Protein AF-0000000075089944 (afdb_homodimer)

Sequence (348 aa):
MRNVEIKAKITDYENICKVANELSGGPPTIIKQDDTFYNVQEGRLKMRIYADSAATLVRYDRDDVEGPKLSNYELLDFTVNESEKAKLLDEMLKKCLGVRGRVVKERKLYMVGQTRVHIDTVQDLGDFMELEVVLQPEQTLEEGQSIAQDLRTKLGVKEEDLIDCAYVDMLLKKMRNVEIKAKITDYENICKVANELSGGPPTIIKQDDTFYNVQEGRLKMRIYADSAATLVRYDRDDVEGPKLSNYELLDFTVNESEKAKLLDEMLKKCLGVRGRVVKERKLYMVGQTRVHIDTVQDLGDFMELEVVLQPEQTLEEGQSIAQDLRTKLGVKEEDLIDCAYVDMLLKK

pLDDT: mean 92.66, std 10.8, range [45.06, 98.88]

Secondary structure (DSSP, 8-state):
-EEEEEEEE-S-HHHHHHHHHHHHTSPPEEEEEEEEEE--SSSEEEEEEETTS-EEEEEE-----SS-EE--EEEEEE-GGGHHHHHHHHHHHHHHH-EEEEEEEEEEEEEETTEEEEEEEETTTEEEEEEEEEPPTT--HHHHHHHHHHHHHHTT--GGGEE-S-HHHHHHH-/-EEEEEEEE-S-HHHHHHHHHHHHTSPPEEEEEEEEEE--SSSEEEEEEETTS-EEEEEE-----SS-EE--EEEEEE-GGGHHHHHHHHHHHHHHH-EEEEEEEEEEEEEETTEEEEEEEETTTEEEEEEEEEPPTT--HHHHHHHHHHHHHHTT--GGGEE-S-HHHHHHH-

InterPro domains:
  IPR008173 Adenylyl cyclase CyaB [PTHR21028] (1-173)
  IPR008173 Adenylyl cyclase CyaB [cd07890] (3-167)
  IPR023577 CYTH domain [PF01928] (1-164)
  IPR023577 CYTH domain [PS51707] (1-173)
  IPR023577 CYTH domain [SM01118] (1-173)
  IPR033469 CYTH-like domain superfamily [SSF55154] (2-171)

Radius of gyration: 26.61 Å; Cα contacts (8 Å, |Δi|>4): 710; chains: 2; bounding box: 38×77×65 Å

Structure (mmCIF, N/CA/C/O backbone):
data_AF-0000000075089944-model_v1
#
loop_
_entity.id
_entity.type
_entity.pdbx_description
1 polymer 'Uncharacterized protein LOC111351382'
#
loop_
_atom_site.group_PDB
_atom_site.id
_atom_site.type_symbol
_atom_site.label_atom_id
_atom_site.label_alt_id
_atom_site.label_comp_id
_atom_site.label_asym_id
_atom_site.label_entity_id
_atom_site.label_seq_id
_atom_site.pdbx_PDB_ins_code
_atom_site.Cartn_x
_atom_site.Cartn_y
_atom_site.Cartn_z
_atom_site.occupancy
_atom_site.B_iso_or_equiv
_atom_site.auth_seq_id
_atom_site.auth_comp_id
_atom_site.auth_asym_id
_atom_site.auth_atom_id
_atom_site.pdbx_PDB_model_num
ATOM 1 N N . MET A 1 1 ? 6.121 9.43 19.516 1 65.06 1 MET A N 1
ATOM 2 C CA . MET A 1 1 ? 6.238 10.805 20 1 65.06 1 MET A CA 1
ATOM 3 C C . MET A 1 1 ? 4.879 11.344 20.438 1 65.06 1 MET A C 1
ATOM 5 O O . MET A 1 1 ? 3.848 10.977 19.875 1 65.06 1 MET A O 1
ATOM 9 N N . ARG A 1 2 ? 4.812 12.062 21.656 1 78.12 2 ARG A N 1
ATOM 10 C CA . ARG A 1 2 ? 3.59 12.641 22.203 1 78.12 2 ARG A CA 1
ATOM 11 C C . ARG A 1 2 ? 3.43 14.094 21.781 1 78.12 2 ARG A C 1
ATOM 13 O O . ARG A 1 2 ? 4.379 14.883 21.859 1 78.12 2 ARG A O 1
ATOM 20 N N . ASN A 1 3 ? 2.34 14.32 21.047 1 84.88 3 ASN A N 1
ATOM 21 C CA . ASN A 1 3 ? 2.088 15.688 20.609 1 84.88 3 ASN A CA 1
ATOM 22 C C . ASN A 1 3 ? 0.675 16.141 20.953 1 84.88 3 ASN A C 1
ATOM 24 O O . ASN A 1 3 ? -0.22 15.32 21.141 1 84.88 3 ASN A O 1
ATOM 28 N N . VAL A 1 4 ? 0.567 17.391 21.234 1 86.94 4 VAL A N 1
ATOM 29 C CA . VAL A 1 4 ? -0.732 18.047 21.312 1 86.94 4 VAL A CA 1
ATOM 30 C C . VAL A 1 4 ? -0.983 18.844 20.047 1 86.94 4 VAL A C 1
ATOM 32 O O . VAL A 1 4 ? -0.11 19.594 19.594 1 86.94 4 VAL A O 1
ATOM 35 N N . GLU A 1 5 ? -2.184 18.641 19.469 1 90.38 5 GLU A N 1
ATOM 36 C CA . GLU A 1 5 ? -2.477 19.312 18.203 1 90.38 5 GLU A CA 1
ATOM 37 C C . GLU A 1 5 ? -3.789 20.094 18.281 1 90.38 5 GLU A C 1
ATOM 39 O O . GLU A 1 5 ? -4.766 19.609 18.875 1 90.38 5 GLU A O 1
ATOM 44 N N . ILE A 1 6 ? -3.807 21.297 17.719 1 91.19 6 ILE A N 1
ATOM 45 C CA . ILE A 1 6 ? -5.043 22.031 17.5 1 91.19 6 ILE A CA 1
ATOM 46 C C . ILE A 1 6 ? -5.074 22.578 16.078 1 91.19 6 ILE A C 1
ATOM 48 O O . ILE A 1 6 ? -4.027 22.859 15.492 1 91.19 6 ILE A O 1
ATOM 52 N N . LYS A 1 7 ? -6.289 22.734 15.547 1 94.5 7 LYS A N 1
ATOM 53 C CA . LYS A 1 7 ? -6.523 23.219 14.188 1 94.5 7 LYS A CA 1
ATOM 54 C C . LYS A 1 7 ? -7.633 24.266 14.156 1 94.5 7 LYS A C 1
ATOM 56 O O . LYS A 1 7 ? -8.609 24.172 14.906 1 94.5 7 LYS A O 1
ATOM 61 N N . ALA A 1 8 ? -7.391 25.234 13.281 1 95.5 8 ALA A N 1
ATOM 62 C CA . ALA A 1 8 ? -8.406 26.281 13.203 1 95.5 8 ALA A CA 1
ATOM 63 C C . ALA A 1 8 ? -8.492 26.844 11.789 1 95.5 8 ALA A C 1
ATOM 65 O O . ALA A 1 8 ? -7.5 26.891 11.062 1 95.5 8 ALA A O 1
ATOM 66 N N . LYS A 1 9 ? -9.648 27.281 11.516 1 95.38 9 LYS A N 1
ATOM 67 C CA . LYS A 1 9 ? -9.805 28.094 10.32 1 95.38 9 LYS A CA 1
ATOM 68 C C . LYS A 1 9 ? -9.32 29.516 10.562 1 95.38 9 LYS A C 1
ATOM 70 O O . LYS A 1 9 ? -9.539 30.078 11.641 1 95.38 9 LYS A O 1
ATOM 75 N N . ILE A 1 10 ? -8.664 30.016 9.578 1 93.94 10 ILE A N 1
ATOM 76 C CA . ILE A 1 10 ? -8.172 31.359 9.805 1 93.94 10 ILE A CA 1
ATOM 77 C C . ILE A 1 10 ? -8.82 32.312 8.82 1 93.94 10 ILE A C 1
ATOM 79 O O . ILE A 1 10 ? -9.117 31.953 7.684 1 93.94 10 ILE A O 1
ATOM 83 N N . THR A 1 11 ? -9.078 33.594 9.336 1 88.56 11 THR A N 1
ATOM 84 C CA . THR A 1 11 ? -9.758 34.625 8.523 1 88.56 11 THR A CA 1
ATOM 85 C C . THR A 1 11 ? -8.797 35.719 8.141 1 88.56 11 THR A C 1
ATOM 87 O O . THR A 1 11 ? -9.039 36.469 7.172 1 88.56 11 THR A O 1
ATOM 90 N N . ASP A 1 12 ? -7.766 35.844 8.844 1 92.94 12 ASP A N 1
ATOM 91 C CA . ASP A 1 12 ? -6.781 36.875 8.539 1 92.94 12 ASP A CA 1
ATOM 92 C C . ASP A 1 12 ? -5.41 36.281 8.266 1 92.94 12 ASP A C 1
ATOM 94 O O . ASP A 1 12 ? -4.523 36.312 9.117 1 92.94 12 ASP A O 1
ATOM 98 N N . TYR A 1 13 ? -5.207 35.875 7.102 1 95.69 13 TYR A N 1
ATOM 99 C CA . TYR A 1 13 ? -4.027 35.156 6.652 1 95.69 13 TYR A CA 1
ATOM 100 C C . TYR A 1 13 ? -2.768 36 6.824 1 95.69 13 TYR A C 1
ATOM 102 O O . TYR A 1 13 ? -1.765 35.5 7.363 1 95.69 13 TYR A O 1
ATOM 110 N N . GLU A 1 14 ? -2.762 37.219 6.418 1 95.56 14 GLU A N 1
ATOM 111 C CA . GLU A 1 14 ? -1.59 38.094 6.461 1 95.56 14 GLU A CA 1
ATOM 112 C C . GLU A 1 14 ? -1.135 38.344 7.898 1 95.56 14 GLU A C 1
ATOM 114 O O . GLU A 1 14 ? 0.059 38.281 8.195 1 95.56 14 GLU A O 1
ATOM 119 N N . ASN A 1 15 ? -2.096 38.594 8.711 1 95.88 15 ASN A N 1
ATOM 120 C CA . ASN A 1 15 ? -1.764 38.906 10.102 1 95.88 15 ASN A CA 1
ATOM 121 C C . ASN A 1 15 ? -1.156 37.688 10.805 1 95.88 15 ASN A C 1
ATOM 123 O O . ASN A 1 15 ? -0.173 37.812 11.531 1 95.88 15 ASN A O 1
ATOM 127 N N . ILE A 1 16 ? -1.724 36.562 10.594 1 96.75 16 ILE A N 1
ATOM 128 C CA . ILE A 1 16 ? -1.222 35.375 11.281 1 96.75 16 ILE A CA 1
ATOM 129 C C . ILE A 1 16 ? 0.187 35.031 10.789 1 96.75 16 ILE A C 1
ATOM 131 O O . ILE A 1 16 ? 1.042 34.625 11.57 1 96.75 16 ILE A O 1
ATOM 135 N N . CYS A 1 17 ? 0.455 35.188 9.539 1 97.31 17 CYS A N 1
ATOM 136 C CA . CYS A 1 17 ? 1.796 34.969 9.008 1 97.31 17 CYS A CA 1
ATOM 137 C C . CYS A 1 17 ? 2.793 35.938 9.625 1 97.31 17 CYS A C 1
ATOM 139 O O . CYS A 1 17 ? 3.91 35.562 9.969 1 97.31 17 CYS A O 1
ATOM 141 N N . LYS A 1 18 ? 2.369 37.156 9.75 1 97.25 18 LYS A N 1
ATOM 142 C CA . LYS A 1 18 ? 3.217 38.188 10.359 1 97.25 18 LYS A CA 1
ATOM 143 C C . LYS A 1 18 ? 3.574 37.812 11.797 1 97.25 18 LYS A C 1
ATOM 145 O O . LYS A 1 18 ? 4.746 37.844 12.18 1 97.25 18 LYS A O 1
ATOM 150 N N . VAL A 1 19 ? 2.541 37.469 12.531 1 97.5 19 VAL A N 1
ATOM 151 C CA . VAL A 1 19 ? 2.734 37.125 13.938 1 97.5 19 VAL A CA 1
ATOM 152 C C . VAL A 1 19 ? 3.598 35.875 14.055 1 97.5 19 VAL A C 1
ATOM 154 O O . VAL A 1 19 ? 4.512 35.844 14.883 1 97.5 19 VAL A O 1
ATOM 157 N N . ALA A 1 20 ? 3.318 34.906 13.211 1 98 20 ALA A N 1
ATOM 158 C CA . ALA A 1 20 ? 4.098 33.688 13.227 1 98 20 ALA A CA 1
ATOM 159 C C . ALA A 1 20 ? 5.566 33.969 12.914 1 98 20 ALA A C 1
ATOM 161 O O . ALA A 1 20 ? 6.461 33.375 13.523 1 98 20 ALA A O 1
ATOM 162 N N . ASN A 1 21 ? 5.812 34.781 11.969 1 97.94 21 ASN A N 1
ATOM 163 C CA . ASN A 1 21 ? 7.172 35.156 11.617 1 97.94 21 ASN A CA 1
ATOM 164 C C . ASN A 1 21 ? 7.887 35.812 12.797 1 97.94 21 ASN A C 1
ATOM 166 O O . ASN A 1 21 ? 9.047 35.5 13.07 1 97.94 21 ASN A O 1
ATOM 170 N N . GLU A 1 22 ? 7.207 36.688 13.477 1 97.88 22 GLU A N 1
ATOM 171 C CA . GLU A 1 22 ? 7.77 37.375 14.641 1 97.88 22 GLU A CA 1
ATOM 172 C C . GLU A 1 22 ? 8.078 36.375 15.766 1 97.88 22 GLU A C 1
ATOM 174 O O . GLU A 1 22 ? 9.156 36.438 16.359 1 97.88 22 GLU A O 1
ATOM 179 N N . LEU A 1 23 ? 7.148 35.5 15.977 1 97.75 23 LEU A N 1
ATOM 180 C CA . LEU A 1 23 ? 7.289 34.562 17.078 1 97.75 23 LEU A CA 1
ATOM 181 C C . LEU A 1 23 ? 8.398 33.562 16.781 1 97.75 23 LEU A C 1
ATOM 183 O O . LEU A 1 23 ? 9.094 33.094 17.703 1 97.75 23 LEU A O 1
ATOM 187 N N . SER A 1 24 ? 8.523 33.125 15.5 1 97.44 24 SER A N 1
ATOM 188 C CA . SER A 1 24 ? 9.469 32.094 15.133 1 97.44 24 SER A CA 1
ATOM 189 C C . SER A 1 24 ? 10.867 32.656 14.891 1 97.44 24 SER A C 1
ATOM 191 O O . SER A 1 24 ? 11.852 31.906 14.883 1 97.44 24 SER A O 1
ATOM 193 N N . GLY A 1 25 ? 10.961 33.938 14.625 1 95.94 25 GLY A N 1
ATOM 194 C CA . GLY A 1 25 ? 12.242 34.625 14.414 1 95.94 25 GLY A CA 1
ATOM 195 C C . GLY A 1 25 ? 12.711 34.531 12.969 1 95.94 25 GLY A C 1
ATOM 196 O O . GLY A 1 25 ? 13.883 34.812 12.688 1 95.94 25 GLY A O 1
ATOM 197 N N . GLY A 1 26 ? 11.859 34.156 12.039 1 93.12 26 GLY A N 1
ATOM 198 C CA . GLY A 1 26 ? 12.297 34.062 10.648 1 93.12 26 GLY A CA 1
ATOM 199 C C . GLY A 1 26 ? 11.227 33.531 9.719 1 93.12 26 GLY A C 1
ATOM 200 O O . GLY A 1 26 ? 10.094 33.312 10.133 1 93.12 26 GLY A O 1
ATOM 201 N N . PRO A 1 27 ? 11.625 33.5 8.43 1 96 27 PRO A N 1
ATOM 202 C CA . PRO A 1 27 ? 10.664 33.062 7.418 1 96 27 PRO A CA 1
ATOM 203 C C . PRO A 1 27 ? 10.344 31.562 7.535 1 96 27 PRO A C 1
ATOM 205 O O . PRO A 1 27 ? 11.133 30.797 8.086 1 96 27 PRO A O 1
ATOM 208 N N . PRO A 1 28 ? 9.227 31.172 7.008 1 98 28 PRO A N 1
ATOM 209 C CA . PRO A 1 28 ? 8.812 29.781 7.074 1 98 28 PRO A CA 1
ATOM 210 C C . PRO A 1 28 ? 9.477 28.906 6.008 1 98 28 PRO A C 1
ATOM 212 O O . PRO A 1 28 ? 10.031 29.438 5.039 1 98 28 PRO A O 1
ATOM 215 N N . THR A 1 29 ? 9.492 27.656 6.246 1 97.81 29 THR A N 1
ATOM 216 C CA . THR A 1 29 ? 9.695 26.688 5.18 1 97.81 29 THR A CA 1
ATOM 217 C C . THR A 1 29 ? 8.391 26.438 4.414 1 97.81 29 THR A C 1
ATOM 219 O O . THR A 1 29 ? 7.352 26.188 5.016 1 97.81 29 THR A O 1
ATOM 222 N N . ILE A 1 30 ? 8.461 26.578 3.109 1 98.31 30 ILE A N 1
ATOM 223 C CA . ILE A 1 30 ? 7.277 26.359 2.279 1 98.31 30 ILE A CA 1
ATOM 224 C C . ILE A 1 30 ? 7.246 24.922 1.78 1 98.31 30 ILE A C 1
ATOM 226 O O . ILE A 1 30 ? 8.219 24.438 1.193 1 98.31 30 ILE A O 1
ATOM 230 N N . ILE A 1 31 ? 6.164 24.25 1.997 1 98.25 31 ILE A N 1
ATOM 231 C CA . ILE A 1 31 ? 6.027 22.844 1.607 1 98.25 31 ILE A CA 1
ATOM 232 C C . ILE A 1 31 ? 4.75 22.656 0.79 1 98.25 31 ILE A C 1
ATOM 234 O O . ILE A 1 31 ? 3.646 22.859 1.299 1 98.25 31 ILE A O 1
ATOM 238 N N . LYS A 1 32 ? 4.844 22.281 -0.451 1 98.69 32 LYS A N 1
ATOM 239 C CA . LYS A 1 32 ? 3.691 21.938 -1.276 1 98.69 32 LYS A CA 1
ATOM 240 C C . LYS A 1 32 ? 3.379 20.453 -1.184 1 98.69 32 LYS A C 1
ATOM 242 O O . LYS A 1 32 ? 4.262 19.609 -1.387 1 98.69 32 LYS A O 1
ATOM 247 N N . GLN A 1 33 ? 2.178 20.156 -0.898 1 98.56 33 GLN A N 1
ATOM 248 C CA . GLN A 1 33 ? 1.783 18.781 -0.657 1 98.56 33 GLN A CA 1
ATOM 249 C C . GLN A 1 33 ? 0.538 18.406 -1.459 1 98.56 33 GLN A C 1
ATOM 251 O O . GLN A 1 33 ? -0.406 19.203 -1.544 1 98.56 33 GLN A O 1
ATOM 256 N N . ASP A 1 34 ? 0.513 17.297 -2.105 1 98.75 34 ASP A N 1
ATOM 257 C CA . ASP A 1 34 ? -0.608 16.672 -2.799 1 98.75 34 ASP A CA 1
ATOM 258 C C . ASP A 1 34 ? -0.923 15.305 -2.211 1 98.75 34 ASP A C 1
ATOM 260 O O . ASP A 1 34 ? -0.229 14.328 -2.498 1 98.75 34 ASP A O 1
ATOM 264 N N . ASP A 1 35 ? -1.948 15.203 -1.356 1 98.62 35 ASP A N 1
ATOM 265 C CA . ASP A 1 35 ? -2.287 13.992 -0.612 1 98.62 35 ASP A CA 1
ATOM 266 C C . ASP A 1 35 ? -3.469 13.266 -1.252 1 98.62 35 ASP A C 1
ATOM 268 O O . ASP A 1 35 ? -4.543 13.844 -1.415 1 98.62 35 ASP A O 1
ATOM 272 N N . THR A 1 36 ? -3.32 12.055 -1.592 1 98.75 36 THR A N 1
ATOM 273 C CA . THR A 1 36 ? -4.406 11.18 -2.012 1 98.75 36 THR A CA 1
ATOM 274 C C . THR A 1 36 ? -4.754 10.18 -0.909 1 98.75 36 THR A C 1
ATOM 276 O O . THR A 1 36 ? -3.902 9.406 -0.476 1 98.7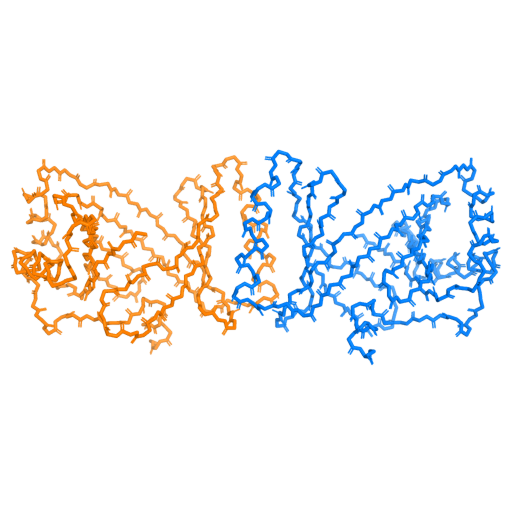5 36 THR A O 1
ATOM 279 N N . PHE A 1 37 ? -5.961 10.266 -0.526 1 98.38 37 PHE A N 1
ATOM 280 C CA . PHE A 1 37 ? -6.438 9.359 0.511 1 98.38 37 PHE A CA 1
ATOM 281 C C . PHE A 1 37 ? -7.125 8.141 -0.103 1 98.38 37 PHE A C 1
ATOM 283 O O . PHE A 1 37 ? -7.902 8.273 -1.05 1 98.38 37 PHE A O 1
ATOM 290 N N . TYR A 1 38 ? -6.859 6.969 0.491 1 98.56 38 TYR A N 1
ATOM 291 C CA . TYR A 1 38 ? -7.465 5.734 0.001 1 98.56 38 TYR A CA 1
ATOM 292 C C . TYR A 1 38 ? -8.555 5.25 0.95 1 98.56 38 TYR A C 1
ATOM 294 O O . TYR A 1 38 ? -8.609 5.664 2.109 1 98.56 38 TYR A O 1
ATOM 302 N N . ASN A 1 39 ? -9.484 4.438 0.438 1 98 39 ASN A N 1
ATOM 303 C CA . ASN A 1 39 ? -10.438 3.742 1.294 1 98 39 ASN A CA 1
ATOM 304 C C . ASN A 1 39 ? -9.781 2.578 2.033 1 98 39 ASN A C 1
ATOM 306 O O . ASN A 1 39 ? -9.25 1.66 1.406 1 98 39 ASN A O 1
ATOM 310 N N . VAL A 1 40 ? -9.805 2.658 3.373 1 97.44 40 VAL A N 1
ATOM 311 C CA . VAL A 1 40 ? -9.234 1.562 4.141 1 97.44 40 VAL A CA 1
ATOM 312 C C . VAL A 1 40 ? -10.203 1.135 5.242 1 97.44 40 VAL A C 1
ATOM 314 O O . VAL A 1 40 ? -11.188 1.825 5.508 1 97.44 40 VAL A O 1
ATOM 317 N N . GLN A 1 41 ? -9.969 0.03 5.84 1 95.44 41 GLN A N 1
ATOM 318 C CA . GLN A 1 41 ? -10.844 -0.535 6.859 1 95.44 41 GLN A CA 1
ATOM 319 C C . GLN A 1 41 ? -10.594 0.116 8.219 1 95.44 41 GLN A C 1
ATOM 321 O O . GLN A 1 41 ? -11.539 0.382 8.969 1 95.44 41 GLN A O 1
ATOM 326 N N . GLU A 1 42 ? -9.344 0.371 8.516 1 94.38 42 GLU A N 1
ATOM 327 C CA . GLU A 1 42 ? -8.961 0.944 9.797 1 94.38 42 GLU A CA 1
ATOM 328 C C . GLU A 1 42 ? -7.988 2.109 9.617 1 94.38 42 GLU A C 1
ATOM 330 O O . GLU A 1 42 ? -7.016 2.004 8.867 1 94.38 42 GLU A O 1
ATOM 335 N N . GLY A 1 43 ? -8.297 3.188 10.281 1 93.38 43 GLY A N 1
ATOM 336 C CA . GLY A 1 43 ? -7.406 4.336 10.219 1 93.38 43 GLY A CA 1
ATOM 337 C C . GLY A 1 43 ? -7.461 5.055 8.883 1 93.38 43 GLY A C 1
ATOM 338 O O . GLY A 1 43 ? -8.523 5.164 8.273 1 93.38 43 GLY A O 1
ATOM 339 N N . ARG A 1 44 ? -6.289 5.648 8.57 1 94.69 44 ARG A N 1
ATOM 340 C CA . ARG A 1 44 ? -6.148 6.391 7.316 1 94.69 44 ARG A CA 1
ATOM 341 C C . ARG A 1 44 ? -4.867 6 6.59 1 94.69 44 ARG A C 1
ATOM 343 O O . ARG A 1 44 ? -3.871 5.645 7.223 1 94.69 44 ARG A O 1
ATOM 350 N N . LEU A 1 45 ? -4.945 6 5.359 1 97.88 45 LEU A N 1
ATOM 351 C CA . LEU A 1 45 ? -3.814 5.77 4.465 1 97.88 45 LEU A CA 1
ATOM 352 C C . LEU A 1 45 ? -3.809 6.785 3.326 1 97.88 45 LEU A C 1
ATOM 354 O O . LEU A 1 45 ? -4.828 6.984 2.662 1 97.88 45 LEU A O 1
ATOM 358 N N . LYS A 1 46 ? -2.674 7.438 3.188 1 98.5 46 LYS A N 1
ATOM 359 C CA . LYS A 1 46 ? -2.605 8.398 2.09 1 98.5 46 LYS A CA 1
ATOM 360 C C . LYS A 1 46 ? -1.21 8.43 1.473 1 98.5 46 LYS A C 1
ATOM 362 O O . LYS A 1 46 ? -0.223 8.109 2.139 1 98.5 46 LYS A O 1
ATOM 367 N N . MET A 1 47 ? -1.126 8.758 0.23 1 98.88 47 MET A N 1
ATOM 368 C CA . MET A 1 47 ? 0.117 9.086 -0.463 1 98.88 47 MET A CA 1
ATOM 369 C C . MET A 1 47 ? 0.298 10.594 -0.579 1 98.88 47 MET A C 1
ATOM 371 O O . MET A 1 47 ? -0.568 11.289 -1.115 1 98.88 47 MET A O 1
ATOM 375 N N . ARG A 1 48 ? 1.378 11.078 0.047 1 98.81 48 ARG A N 1
ATOM 376 C CA . ARG A 1 48 ? 1.744 12.484 -0.065 1 98.81 48 ARG A CA 1
ATOM 377 C C . ARG A 1 48 ? 2.844 12.688 -1.104 1 98.81 48 ARG A C 1
ATOM 379 O O . ARG A 1 48 ? 3.943 12.148 -0.962 1 98.81 48 ARG A O 1
ATOM 386 N N . ILE A 1 49 ? 2.539 13.422 -2.137 1 98.75 49 ILE A N 1
ATOM 387 C CA . ILE A 1 49 ? 3.531 13.766 -3.15 1 98.75 49 ILE A CA 1
ATOM 388 C C . ILE A 1 49 ? 3.967 15.219 -2.975 1 98.75 49 ILE A C 1
ATOM 390 O O . ILE A 1 49 ? 3.129 16.109 -2.828 1 98.75 49 ILE A O 1
ATOM 394 N N . TYR A 1 50 ? 5.234 15.438 -2.992 1 98.5 50 TYR A N 1
ATOM 395 C CA . TYR A 1 50 ? 5.809 16.766 -2.791 1 98.5 50 TYR A CA 1
ATOM 396 C C . TYR A 1 50 ? 6.145 17.422 -4.125 1 98.5 50 TYR A C 1
ATOM 398 O O . TYR A 1 50 ? 6.043 16.797 -5.176 1 98.5 50 TYR A O 1
ATOM 406 N N . ALA A 1 51 ? 6.539 18.656 -4.086 1 97.69 51 ALA A N 1
ATOM 407 C CA . ALA A 1 51 ? 6.805 19.438 -5.285 1 97.69 51 ALA A CA 1
ATOM 408 C C . ALA A 1 51 ? 7.941 18.828 -6.102 1 97.69 51 ALA A C 1
ATOM 410 O O . ALA A 1 51 ? 7.934 18.891 -7.332 1 97.69 51 ALA A O 1
ATOM 411 N N . ASP A 1 52 ? 8.906 18.203 -5.484 1 97.31 52 ASP A N 1
ATOM 412 C CA . ASP A 1 52 ? 10.078 17.672 -6.18 1 97.31 52 ASP A CA 1
ATOM 413 C C . ASP A 1 52 ? 9.852 16.219 -6.598 1 97.31 52 ASP A C 1
ATOM 415 O O . ASP A 1 52 ? 10.789 15.539 -7.035 1 97.31 52 ASP A O 1
ATOM 419 N N . SER A 1 53 ? 8.719 15.648 -6.336 1 97.19 53 SER A N 1
ATOM 420 C CA . SER A 1 53 ? 8.273 14.328 -6.762 1 97.19 53 SER A CA 1
ATOM 421 C C . SER A 1 53 ? 8.672 13.25 -5.758 1 97.19 53 SER A C 1
ATOM 423 O O . SER A 1 53 ? 8.352 12.078 -5.938 1 97.19 53 SER A O 1
ATOM 425 N N . ALA A 1 54 ? 9.398 13.711 -4.734 1 98.38 54 ALA A N 1
ATOM 426 C CA . ALA A 1 54 ? 9.469 12.789 -3.605 1 98.38 54 ALA A CA 1
ATOM 427 C C . ALA A 1 54 ? 8.078 12.492 -3.045 1 98.38 54 ALA A C 1
ATOM 429 O O . ALA A 1 54 ? 7.121 13.211 -3.338 1 98.38 54 ALA A O 1
ATOM 430 N N . ALA A 1 55 ? 7.973 11.406 -2.293 1 98.81 55 ALA A N 1
ATOM 431 C CA . ALA A 1 55 ? 6.656 11.039 -1.777 1 98.81 55 ALA A CA 1
ATOM 432 C C . ALA A 1 55 ? 6.773 10.32 -0.433 1 98.81 55 ALA A C 1
ATOM 434 O O . ALA A 1 55 ? 7.859 9.875 -0.054 1 98.81 55 ALA A O 1
ATOM 435 N N . THR A 1 56 ? 5.715 10.352 0.273 1 98.75 56 THR A N 1
ATOM 436 C CA . THR A 1 56 ? 5.605 9.609 1.524 1 98.75 56 THR A CA 1
ATOM 437 C C . THR A 1 56 ? 4.238 8.938 1.64 1 98.75 56 THR A C 1
ATOM 439 O O . THR A 1 56 ? 3.207 9.602 1.518 1 98.75 56 THR A O 1
ATOM 442 N N . LEU A 1 57 ? 4.246 7.605 1.738 1 98.88 57 LEU A N 1
ATOM 443 C CA . LEU A 1 57 ? 3.025 6.926 2.156 1 98.88 57 LEU A CA 1
ATOM 444 C C . LEU A 1 57 ? 2.828 7.043 3.664 1 98.88 57 LEU A C 1
ATOM 446 O O . LEU A 1 57 ? 3.729 6.715 4.441 1 98.88 57 LEU A O 1
ATOM 450 N N . VAL A 1 58 ? 1.693 7.523 4.094 1 97.44 58 VAL A N 1
ATOM 451 C CA . VAL A 1 58 ? 1.431 7.812 5.5 1 97.44 58 VAL A CA 1
ATOM 452 C C . VAL A 1 58 ? 0.268 6.953 5.996 1 97.44 58 VAL A C 1
ATOM 454 O O . VAL A 1 58 ? -0.816 6.969 5.406 1 97.44 58 VAL A O 1
ATOM 457 N N . ARG A 1 59 ? 0.467 6.203 6.988 1 97.25 59 ARG A N 1
ATOM 458 C CA . ARG A 1 59 ? -0.596 5.504 7.703 1 97.25 59 ARG A CA 1
ATOM 459 C C . ARG A 1 59 ? -0.748 6.047 9.117 1 97.25 59 ARG A C 1
ATOM 461 O O . ARG A 1 59 ? 0.242 6.215 9.836 1 97.25 59 ARG A O 1
ATOM 468 N N . TYR A 1 60 ? -1.98 6.367 9.531 1 91.5 60 TYR A N 1
ATOM 469 C CA . TYR A 1 60 ? -2.197 6.824 10.898 1 91.5 60 TYR A CA 1
ATOM 470 C C . TYR A 1 60 ? -3.605 6.477 11.367 1 91.5 60 TYR A C 1
ATOM 472 O O . TYR A 1 60 ? -4.5 6.246 10.555 1 91.5 60 TYR A O 1
ATOM 480 N N . ASP A 1 61 ? -3.652 6.262 12.727 1 85.56 61 ASP A N 1
ATOM 481 C CA . ASP A 1 61 ? -4.953 6.016 13.344 1 85.56 61 ASP A CA 1
ATOM 482 C C . ASP A 1 61 ? -5.547 7.309 13.906 1 85.56 61 ASP A C 1
ATOM 484 O O . ASP A 1 61 ? -4.816 8.164 14.406 1 85.56 61 ASP A O 1
ATOM 488 N N . ARG A 1 62 ? -6.797 7.664 13.539 1 68.44 62 ARG A N 1
ATOM 489 C CA . ARG A 1 62 ? -7.367 8.883 14.102 1 68.44 62 ARG A CA 1
ATOM 490 C C . ARG A 1 62 ? -8.07 8.594 15.422 1 68.44 62 ARG A C 1
ATOM 492 O O . ARG A 1 62 ? -8.852 7.645 15.523 1 68.44 62 ARG A O 1
ATOM 499 N N . ASP A 1 63 ? -7.355 8.477 16.484 1 56.16 63 ASP A N 1
ATOM 500 C CA . ASP A 1 63 ? -8.125 8.398 17.734 1 56.16 63 ASP A CA 1
ATOM 501 C C . ASP A 1 63 ? -9.016 9.625 17.906 1 56.16 63 ASP A C 1
ATOM 503 O O . ASP A 1 63 ? -8.547 10.758 17.797 1 56.16 63 ASP A O 1
ATOM 507 N N . ASP A 1 64 ? -10.359 9.445 17.391 1 51.62 64 ASP A N 1
ATOM 508 C CA . ASP A 1 64 ? -11.336 10.492 17.688 1 51.62 64 ASP A CA 1
ATOM 509 C C . ASP A 1 64 ? -11.289 10.891 19.156 1 51.62 64 ASP A C 1
ATOM 511 O O . ASP A 1 64 ? -12.281 11.375 19.703 1 51.62 64 ASP A O 1
ATOM 515 N N . VAL A 1 65 ? -10.312 10.344 19.797 1 49.12 65 VAL A N 1
ATOM 516 C CA . VAL A 1 65 ? -10.406 10.656 21.219 1 49.12 65 VAL A CA 1
ATOM 517 C C . VAL A 1 65 ? -10.016 12.109 21.469 1 49.12 65 VAL A C 1
ATOM 519 O O . VAL A 1 65 ? -9.164 12.656 20.75 1 49.12 65 VAL A O 1
ATOM 522 N N . GLU A 1 66 ? -10.781 12.703 22.234 1 45.28 66 GLU A N 1
ATOM 523 C CA . GLU A 1 66 ? -10.5 13.914 23 1 45.28 66 GLU A CA 1
ATOM 524 C C . GLU A 1 66 ? -9.242 13.758 23.844 1 45.28 66 GLU A C 1
ATOM 526 O O . GLU A 1 66 ? -9 12.688 24.406 1 45.28 66 GLU A O 1
ATOM 531 N N . GLY A 1 67 ? -8.039 14.344 23.516 1 48.19 67 GLY A N 1
ATOM 532 C CA . GLY A 1 67 ? -6.824 14.43 24.297 1 48.19 67 GLY A CA 1
ATOM 533 C C . GLY A 1 67 ? -5.562 14.266 23.469 1 48.19 67 GLY A C 1
ATOM 534 O O . GLY A 1 67 ? -5.621 14.234 22.25 1 48.19 67 GLY A O 1
ATOM 535 N N . PRO A 1 68 ? -4.473 14.312 24.297 1 49.34 68 PRO A N 1
ATOM 536 C CA . PRO A 1 68 ? -3.18 14.234 23.609 1 49.34 68 PRO A CA 1
ATOM 537 C C . PRO A 1 68 ? -3.088 13.039 22.656 1 49.34 68 PRO A C 1
ATOM 539 O O . PRO A 1 68 ? -3.506 11.93 23.016 1 49.34 68 PRO A O 1
ATOM 542 N N . LYS A 1 69 ? -3.211 13.328 21.438 1 52.41 69 LYS A N 1
ATOM 543 C CA . LYS A 1 69 ? -3.227 12.242 20.469 1 52.41 69 LYS A CA 1
ATOM 544 C C . LYS A 1 69 ? -1.874 11.539 20.406 1 52.41 69 LYS A C 1
ATOM 546 O O . LYS A 1 69 ? -0.832 12.188 20.312 1 52.41 69 LYS A O 1
ATOM 551 N N . LEU A 1 70 ? -1.632 10.461 21.125 1 57.53 70 LEU A N 1
ATOM 552 C CA . LEU A 1 70 ? -0.478 9.617 20.828 1 57.53 70 LEU A CA 1
ATOM 553 C C . LEU A 1 70 ? -0.426 9.266 19.359 1 57.53 70 LEU A C 1
ATOM 555 O O . LEU A 1 70 ? -1.424 8.82 18.781 1 57.53 70 LEU A O 1
ATOM 559 N N . SER A 1 71 ? 0.514 10.102 18.734 1 60.81 71 SER A N 1
ATOM 560 C CA . SER A 1 71 ? 0.584 9.891 17.297 1 60.81 71 SER A CA 1
ATOM 561 C C . SER A 1 71 ? 1.012 8.461 16.969 1 60.81 71 SER A C 1
ATOM 563 O O . SER A 1 71 ? 2.07 8.008 17.406 1 60.81 71 SER A O 1
ATOM 565 N N . ASN A 1 72 ? 0.082 7.582 16.688 1 80.44 72 ASN A N 1
ATOM 566 C CA . ASN A 1 72 ? 0.366 6.289 16.078 1 80.44 72 ASN A CA 1
ATOM 567 C C . ASN A 1 72 ? 0.355 6.379 14.555 1 80.44 72 ASN A C 1
ATOM 569 O O . ASN A 1 72 ? -0.707 6.324 13.938 1 80.44 72 ASN A O 1
ATOM 573 N N . TYR A 1 73 ? 1.641 6.785 14.008 1 88.31 73 TYR A N 1
ATOM 574 C CA . TYR A 1 73 ? 1.726 6.902 12.555 1 88.31 73 TYR A CA 1
ATOM 575 C C . TYR A 1 73 ? 2.953 6.176 12.023 1 88.31 73 TYR A C 1
ATOM 577 O O . TYR A 1 73 ? 3.906 5.926 12.766 1 88.31 73 TYR A O 1
ATOM 585 N N . GLU A 1 74 ? 2.885 5.727 10.859 1 93.88 74 GLU A N 1
ATOM 586 C CA . GLU A 1 74 ? 4 5.168 10.102 1 93.88 74 GLU A CA 1
ATOM 587 C C . GLU A 1 74 ? 4.227 5.941 8.805 1 93.88 74 GLU A C 1
ATOM 589 O O . GLU A 1 74 ? 3.27 6.379 8.164 1 93.88 74 GLU A O 1
ATOM 594 N N . LEU A 1 75 ? 5.477 6.113 8.492 1 96.81 75 LEU A N 1
ATOM 595 C CA . LEU A 1 75 ? 5.879 6.824 7.289 1 96.81 75 LEU A CA 1
ATOM 596 C C . LEU A 1 75 ? 6.754 5.945 6.402 1 96.81 75 LEU A C 1
ATOM 598 O O . LEU A 1 75 ? 7.746 5.379 6.871 1 96.81 75 LEU A O 1
ATOM 602 N N . LEU A 1 76 ? 6.383 5.77 5.184 1 98.62 76 LEU A N 1
ATOM 603 C CA . LEU A 1 76 ? 7.211 5.129 4.168 1 98.62 76 LEU A CA 1
ATOM 604 C C . LEU A 1 76 ? 7.652 6.133 3.111 1 98.62 76 LEU A C 1
ATOM 606 O O . LEU A 1 76 ? 6.855 6.539 2.264 1 98.62 76 LEU A O 1
ATOM 610 N N . ASP A 1 77 ? 8.914 6.398 3.104 1 98.44 77 ASP A N 1
ATOM 611 C CA . ASP A 1 77 ? 9.422 7.5 2.295 1 98.44 77 ASP A CA 1
ATOM 612 C C . ASP A 1 77 ? 9.945 7.004 0.95 1 98.44 77 ASP A C 1
ATOM 614 O O . ASP A 1 77 ? 10.57 5.938 0.874 1 98.44 77 ASP A O 1
ATOM 618 N N . PHE A 1 78 ? 9.742 7.77 -0.065 1 98.69 78 PHE A N 1
ATOM 619 C CA . PHE A 1 78 ? 10.297 7.629 -1.405 1 98.69 78 PHE A CA 1
ATOM 620 C C . PHE A 1 78 ? 11.086 8.867 -1.795 1 98.69 78 PHE A C 1
ATOM 622 O O . PHE A 1 78 ? 10.547 9.977 -1.813 1 98.69 78 PHE A O 1
ATOM 629 N N . THR A 1 79 ? 12.32 8.688 -2.047 1 98.19 79 THR A N 1
ATOM 630 C CA . THR A 1 79 ? 13.148 9.797 -2.502 1 98.19 79 THR A CA 1
ATOM 631 C C . THR A 1 79 ? 12.75 10.234 -3.906 1 98.19 79 THR A C 1
ATOM 633 O O . THR A 1 79 ? 11.922 9.586 -4.555 1 98.19 79 THR A O 1
ATOM 636 N N . VAL A 1 80 ? 13.359 11.297 -4.344 1 98.25 80 VAL A N 1
ATOM 637 C CA . VAL A 1 80 ? 13.102 11.812 -5.684 1 98.25 80 VAL A CA 1
ATOM 638 C C . VAL A 1 80 ? 13.438 10.742 -6.723 1 98.25 80 VAL A C 1
ATOM 640 O O . VAL A 1 80 ? 12.711 10.578 -7.707 1 98.25 80 VAL A O 1
ATOM 643 N N . ASN A 1 81 ? 14.469 9.961 -6.504 1 97.75 81 ASN A N 1
ATOM 644 C CA . ASN A 1 81 ? 14.883 8.914 -7.422 1 97.75 81 ASN A CA 1
ATOM 645 C C . ASN A 1 81 ? 13.906 7.738 -7.41 1 97.75 81 ASN A C 1
ATOM 647 O O . ASN A 1 81 ? 13.945 6.887 -8.297 1 97.75 81 ASN A O 1
ATOM 651 N N . GLU A 1 82 ? 13.047 7.727 -6.449 1 97.94 82 GLU A N 1
ATOM 652 C CA . GLU A 1 82 ? 12.062 6.652 -6.324 1 97.94 82 GLU A CA 1
ATOM 653 C C . GLU A 1 82 ? 10.672 7.129 -6.715 1 97.94 82 GLU A C 1
ATOM 655 O O . GLU A 1 82 ? 9.672 6.473 -6.402 1 97.94 82 GLU A O 1
ATOM 660 N N . SER A 1 83 ? 10.625 8.227 -7.383 1 98.31 83 SER A N 1
ATOM 661 C CA . SER A 1 83 ? 9.336 8.844 -7.691 1 98.31 83 SER A CA 1
ATOM 662 C C . SER A 1 83 ? 8.461 7.914 -8.523 1 98.31 83 SER A C 1
ATOM 664 O O . SER A 1 83 ? 7.246 7.852 -8.32 1 98.31 83 SER A O 1
ATOM 666 N N . GLU A 1 84 ? 9.047 7.164 -9.477 1 98.12 84 GLU A N 1
ATOM 667 C CA . GLU A 1 84 ? 8.273 6.246 -10.305 1 98.12 84 GLU A CA 1
ATOM 668 C C . GLU A 1 84 ? 7.719 5.09 -9.477 1 98.12 84 GLU A C 1
ATOM 670 O O . GLU A 1 84 ? 6.617 4.605 -9.742 1 98.12 84 GLU A O 1
ATOM 675 N N . LYS A 1 85 ? 8.531 4.668 -8.555 1 98.25 85 LYS A N 1
ATOM 676 C CA . LYS A 1 85 ? 8.086 3.615 -7.648 1 98.25 85 LYS A CA 1
ATOM 677 C C . LYS A 1 85 ? 6.895 4.074 -6.816 1 98.25 85 LYS A C 1
ATOM 679 O O . LYS A 1 85 ? 5.926 3.33 -6.648 1 98.25 85 LYS A O 1
ATOM 684 N N . ALA A 1 86 ? 6.941 5.297 -6.285 1 98.62 86 ALA A N 1
ATOM 685 C CA . ALA A 1 86 ? 5.836 5.871 -5.52 1 98.62 86 ALA A CA 1
ATOM 686 C C . ALA A 1 86 ? 4.582 5.996 -6.379 1 98.62 86 ALA A C 1
ATOM 688 O O . ALA A 1 86 ? 3.477 5.688 -5.926 1 98.62 86 ALA A O 1
ATOM 689 N N . LYS A 1 87 ? 4.762 6.434 -7.59 1 98.5 87 LYS A N 1
ATOM 690 C CA . LYS A 1 87 ? 3.643 6.598 -8.516 1 98.5 87 LYS A CA 1
ATOM 691 C C . LYS A 1 87 ? 2.967 5.262 -8.805 1 98.5 87 LYS A C 1
ATOM 693 O O . LYS A 1 87 ? 1.738 5.176 -8.836 1 98.5 87 LYS A O 1
ATOM 698 N N . LEU A 1 88 ? 3.805 4.281 -9.023 1 98.56 88 LEU A N 1
ATOM 699 C CA . LEU A 1 88 ? 3.271 2.949 -9.281 1 98.56 88 LEU A CA 1
ATOM 700 C C . LEU A 1 88 ? 2.473 2.443 -8.086 1 98.56 88 LEU A C 1
ATOM 702 O O . LEU A 1 88 ? 1.376 1.903 -8.25 1 98.56 88 LEU A O 1
ATOM 706 N N . LEU A 1 89 ? 3.008 2.629 -6.914 1 98.81 89 LEU A N 1
ATOM 707 C CA . LEU A 1 89 ? 2.287 2.223 -5.715 1 98.81 89 LEU A CA 1
ATOM 708 C C . LEU A 1 89 ? 0.959 2.963 -5.598 1 98.81 89 LEU A C 1
ATOM 710 O O . LEU A 1 89 ? -0.069 2.357 -5.289 1 98.81 89 LEU A O 1
ATOM 714 N N . ASP A 1 90 ? 1.025 4.246 -5.828 1 98.75 90 ASP A N 1
ATOM 715 C CA . ASP A 1 90 ? -0.185 5.062 -5.809 1 98.75 90 ASP A CA 1
ATOM 716 C C . ASP A 1 90 ? -1.238 4.504 -6.762 1 98.75 90 ASP A C 1
ATOM 718 O O . ASP A 1 90 ? -2.404 4.359 -6.391 1 98.75 90 ASP A O 1
ATOM 722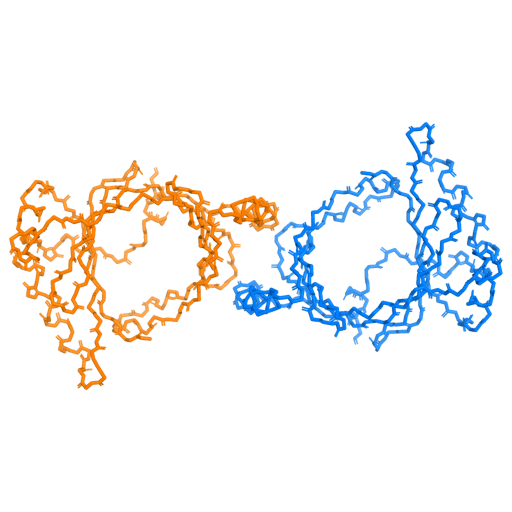 N N . GLU A 1 91 ? -0.843 4.188 -7.965 1 98.25 91 GLU A N 1
ATOM 723 C CA . GLU A 1 91 ? -1.748 3.643 -8.969 1 98.25 91 GLU A CA 1
ATOM 724 C C . GLU A 1 91 ? -2.33 2.305 -8.523 1 98.25 91 GLU A C 1
ATOM 726 O O . GLU A 1 91 ? -3.527 2.059 -8.68 1 98.25 91 GLU A O 1
ATOM 731 N N . MET A 1 92 ? -1.489 1.429 -8.016 1 98.25 92 MET A N 1
ATOM 732 C CA . MET A 1 92 ? -1.926 0.123 -7.527 1 98.25 92 MET A CA 1
ATOM 733 C C . MET A 1 92 ? -2.98 0.274 -6.438 1 98.25 92 MET A C 1
ATOM 735 O O . MET A 1 92 ? -4.023 -0.38 -6.48 1 98.25 92 MET A O 1
ATOM 739 N N . LEU A 1 93 ? -2.717 1.165 -5.52 1 98.69 93 LEU A N 1
ATOM 740 C CA . LEU A 1 93 ? -3.619 1.354 -4.391 1 98.69 93 LEU A CA 1
ATOM 741 C C . LEU A 1 93 ? -4.934 1.982 -4.844 1 98.69 93 LEU A C 1
ATOM 743 O O . LEU A 1 93 ? -6.004 1.613 -4.355 1 98.69 93 LEU A O 1
ATOM 747 N N . LYS A 1 94 ? -4.844 2.924 -5.738 1 98.5 94 LYS A N 1
ATOM 748 C CA . LYS A 1 94 ? -6.066 3.498 -6.289 1 98.5 94 LYS A CA 1
ATOM 749 C C . LYS A 1 94 ? -6.945 2.418 -6.918 1 98.5 94 LYS A C 1
ATOM 751 O O . LYS A 1 94 ? -8.164 2.416 -6.73 1 98.5 94 LYS A O 1
ATOM 756 N N . LYS A 1 95 ? -6.34 1.53 -7.613 1 96.94 95 LYS A N 1
ATOM 757 C CA . LYS A 1 95 ? -7.066 0.507 -8.359 1 96.94 95 LYS A CA 1
ATOM 758 C C . LYS A 1 95 ? -7.73 -0.492 -7.414 1 96.94 95 LYS A C 1
ATOM 760 O O . LYS A 1 95 ? -8.852 -0.935 -7.664 1 96.94 95 LYS A O 1
ATOM 765 N N . CYS A 1 96 ? -7.086 -0.779 -6.328 1 96.94 96 CYS A N 1
ATOM 766 C CA . CYS A 1 96 ? -7.621 -1.875 -5.527 1 96.94 96 CYS A CA 1
ATOM 767 C C . CYS A 1 96 ? -8.383 -1.345 -4.32 1 96.94 96 CYS A C 1
ATOM 769 O O . CYS A 1 96 ? -9.25 -2.035 -3.775 1 96.94 96 CYS A O 1
ATOM 771 N N . LEU A 1 97 ? -8.102 -0.149 -3.873 1 98.06 97 LEU A N 1
ATOM 772 C CA . LEU A 1 97 ? -8.742 0.364 -2.668 1 98.06 97 LEU A CA 1
ATOM 773 C C . LEU A 1 97 ? -9.773 1.438 -3.014 1 98.06 97 LEU A C 1
ATOM 775 O O . LEU A 1 97 ? -10.719 1.659 -2.26 1 98.06 97 LEU A O 1
ATOM 779 N N . GLY A 1 98 ? -9.523 2.109 -4.129 1 98.12 98 GLY A N 1
ATOM 780 C CA . GLY A 1 98 ? -10.305 3.299 -4.441 1 98.12 98 GLY A CA 1
ATOM 781 C C . GLY A 1 98 ? -9.789 4.543 -3.738 1 98.12 98 GLY A C 1
ATOM 782 O O . GLY A 1 98 ? -8.969 4.453 -2.826 1 98.12 98 GLY A O 1
ATOM 783 N N . VAL A 1 99 ? -10.258 5.695 -4.211 1 98.12 99 VAL A N 1
ATOM 784 C CA . VAL A 1 99 ? -9.836 6.988 -3.68 1 98.12 99 VAL A CA 1
ATOM 785 C C . VAL A 1 99 ? -10.93 7.559 -2.781 1 98.12 99 VAL A C 1
ATOM 787 O O . VAL A 1 99 ? -12.086 7.695 -3.203 1 98.12 99 VAL A O 1
ATOM 790 N N . ARG A 1 100 ? -10.617 7.824 -1.566 1 97 100 ARG A N 1
ATOM 791 C CA . ARG A 1 100 ? -11.547 8.445 -0.633 1 97 100 ARG A CA 1
ATOM 792 C C . ARG A 1 100 ? -11.648 9.945 -0.875 1 97 100 ARG A C 1
ATOM 794 O O . ARG A 1 100 ? -12.727 10.531 -0.765 1 97 100 ARG A O 1
ATOM 801 N N . GLY A 1 101 ? -10.43 10.555 -1.136 1 97.31 101 GLY A N 1
ATOM 802 C CA . GLY A 1 101 ? -10.352 11.992 -1.371 1 97.31 101 GLY A CA 1
ATOM 803 C C . GLY A 1 101 ? -8.945 12.469 -1.663 1 97.31 101 GLY A C 1
ATOM 804 O O . GLY A 1 101 ? -7.992 11.688 -1.63 1 97.31 101 GLY A O 1
ATOM 805 N N . ARG A 1 102 ? -8.891 13.742 -1.98 1 98.25 102 ARG A N 1
ATOM 806 C CA . ARG A 1 102 ? -7.617 14.383 -2.303 1 98.25 102 ARG A CA 1
ATOM 807 C C . ARG A 1 102 ? -7.508 15.75 -1.638 1 98.25 102 ARG A C 1
ATOM 809 O O . ARG A 1 102 ? -8.469 16.516 -1.63 1 98.25 102 ARG A O 1
ATOM 816 N N . VAL A 1 103 ? -6.383 16.016 -1.019 1 98.31 103 VAL A N 1
ATOM 817 C CA . VAL A 1 103 ? -6.109 17.297 -0.377 1 98.31 103 VAL A CA 1
ATOM 818 C C . VAL A 1 103 ? -4.844 17.922 -0.968 1 98.31 103 VAL A C 1
ATOM 820 O O . VAL A 1 103 ? -3.744 17.391 -0.791 1 98.31 103 VAL A O 1
ATOM 823 N N . VAL A 1 104 ? -4.961 18.984 -1.661 1 98.62 104 VAL A N 1
ATOM 824 C CA . VAL A 1 104 ? -3.838 19.734 -2.199 1 98.62 104 VAL A CA 1
ATOM 825 C C . VAL A 1 104 ? -3.664 21.031 -1.41 1 98.62 104 VAL A C 1
ATOM 827 O O . VAL A 1 104 ? -4.625 21.781 -1.215 1 98.62 104 VAL A O 1
ATOM 830 N N . LYS A 1 105 ? -2.406 21.234 -0.967 1 98.69 105 LYS A N 1
ATOM 831 C CA . LYS A 1 105 ? -2.229 22.438 -0.159 1 98.69 105 LYS A CA 1
ATOM 832 C C . LYS A 1 105 ? -0.784 22.922 -0.21 1 98.69 105 LYS A C 1
ATOM 834 O O . LYS A 1 105 ? 0.115 22.172 -0.605 1 98.69 105 LYS A O 1
ATOM 839 N N . GLU A 1 106 ? -0.661 24.172 0.115 1 98.62 106 GLU A N 1
ATOM 840 C CA . GLU A 1 106 ? 0.627 24.781 0.45 1 98.62 106 GLU A CA 1
ATOM 841 C C . GLU A 1 106 ? 0.736 25.047 1.948 1 98.62 106 GLU A C 1
ATOM 843 O O . GLU A 1 106 ? -0.158 25.656 2.541 1 98.62 106 GLU A O 1
ATOM 848 N N . ARG A 1 107 ? 1.83 24.562 2.533 1 98.62 107 ARG A N 1
ATOM 849 C CA . ARG A 1 107 ? 2.059 24.734 3.963 1 98.62 107 ARG A CA 1
ATOM 850 C C . ARG A 1 107 ? 3.25 25.641 4.219 1 98.62 107 ARG A C 1
ATOM 852 O O . ARG A 1 107 ? 4.32 25.469 3.637 1 98.62 107 ARG A O 1
ATOM 859 N N . LYS A 1 108 ? 3.045 26.641 5.059 1 98.56 108 LYS A N 1
ATOM 860 C CA . LYS A 1 108 ? 4.133 27.375 5.695 1 98.56 108 LYS A CA 1
ATOM 861 C C . LYS A 1 108 ? 4.422 26.828 7.09 1 98.56 108 LYS A C 1
ATOM 863 O O . LYS A 1 108 ? 3.543 26.828 7.953 1 98.56 108 LYS A O 1
ATOM 868 N N . LEU A 1 109 ? 5.625 26.359 7.25 1 98.56 109 LEU A N 1
ATOM 869 C CA . LEU A 1 109 ? 6.035 25.797 8.539 1 98.56 109 LEU A CA 1
ATOM 870 C C . LEU A 1 109 ? 6.91 26.781 9.297 1 98.56 109 LEU A C 1
ATOM 872 O O . LEU A 1 109 ? 7.977 27.172 8.82 1 98.56 109 LEU A O 1
ATOM 876 N N . TYR A 1 110 ? 6.426 27.188 10.516 1 98.44 110 TYR A N 1
ATOM 877 C CA . TYR A 1 110 ? 7.191 28 11.453 1 98.44 110 TYR A CA 1
ATOM 878 C C . TYR A 1 110 ? 7.539 27.203 12.703 1 98.44 110 TYR A C 1
ATOM 880 O O . TYR A 1 110 ? 6.691 26.484 13.25 1 98.44 110 TYR A O 1
ATOM 888 N N . MET A 1 111 ? 8.789 27.344 13.141 1 97.88 111 MET A N 1
ATOM 889 C CA . MET A 1 111 ? 9.172 26.719 14.406 1 97.88 111 MET A CA 1
ATOM 890 C C . MET A 1 111 ? 9.156 27.734 15.547 1 97.88 111 MET A C 1
ATOM 892 O O . MET A 1 111 ? 9.867 28.734 15.492 1 97.88 111 MET A O 1
ATOM 896 N N . VAL A 1 112 ? 8.336 27.484 16.531 1 97.56 112 VAL A N 1
ATOM 897 C CA . VAL A 1 112 ? 8.273 28.312 17.734 1 97.56 112 VAL A CA 1
ATOM 898 C C . VAL A 1 112 ? 8.531 27.469 18.969 1 97.56 112 VAL A C 1
ATOM 900 O O . VAL A 1 112 ? 7.629 26.797 19.469 1 97.56 112 VAL A O 1
ATOM 903 N N . GLY A 1 113 ? 9.734 27.547 19.406 1 94.88 113 GLY A N 1
ATOM 904 C CA . GLY A 1 113 ? 10.078 26.625 20.469 1 94.88 113 GLY A CA 1
ATOM 905 C C . GLY A 1 113 ? 9.898 25.172 20.094 1 94.88 113 GLY A C 1
ATOM 906 O O . GLY A 1 113 ? 10.445 24.703 19.094 1 94.88 113 GLY A O 1
ATOM 907 N N . GLN A 1 114 ? 9.07 24.453 20.906 1 95.69 114 GLN A N 1
ATOM 908 C CA . GLN A 1 114 ? 8.812 23.031 20.656 1 95.69 114 GLN A CA 1
ATOM 909 C C . GLN A 1 114 ? 7.57 22.844 19.797 1 95.69 114 GLN A C 1
ATOM 911 O O . GLN A 1 114 ? 7.094 21.719 19.625 1 95.69 114 GLN A O 1
ATOM 916 N N . THR A 1 115 ? 7.078 23.922 19.219 1 96.38 115 THR A N 1
ATOM 917 C CA . THR A 1 115 ? 5.805 23.859 18.516 1 96.38 115 THR A CA 1
ATOM 918 C C . THR A 1 115 ? 6.012 24.078 17.016 1 96.38 115 THR A C 1
ATOM 920 O O . THR A 1 115 ? 6.68 25.047 16.609 1 96.38 115 THR A O 1
ATOM 923 N N . ARG A 1 116 ? 5.496 23.188 16.234 1 97.25 116 ARG A N 1
ATOM 924 C CA . ARG A 1 116 ? 5.363 23.422 14.805 1 97.25 116 ARG A CA 1
ATOM 925 C C . ARG A 1 116 ? 4.082 24.188 14.492 1 97.25 116 ARG A C 1
ATOM 927 O O . ARG A 1 116 ? 2.982 23.719 14.812 1 97.25 116 ARG A O 1
ATOM 934 N N . VAL A 1 117 ? 4.273 25.281 13.938 1 97.56 117 VAL A N 1
ATOM 935 C CA . VAL A 1 117 ? 3.139 26.094 13.508 1 97.56 117 VAL A CA 1
ATOM 936 C C . VAL A 1 117 ? 2.949 25.953 12 1 97.56 117 VAL A C 1
ATOM 938 O O . VAL A 1 117 ? 3.799 26.391 11.219 1 97.56 117 VAL A O 1
ATOM 941 N N . HIS A 1 118 ? 1.858 25.406 11.617 1 97.94 118 HIS A N 1
ATOM 942 C CA . HIS A 1 118 ? 1.516 25.234 10.211 1 97.94 118 HIS A CA 1
ATOM 943 C C . HIS A 1 118 ? 0.47 26.25 9.773 1 97.94 118 HIS A C 1
ATOM 945 O O . HIS A 1 118 ? -0.585 26.375 10.398 1 97.94 118 HIS A O 1
ATOM 951 N N . ILE A 1 119 ? 0.744 26.938 8.773 1 98.25 119 ILE A N 1
ATOM 952 C CA . ILE A 1 119 ? -0.255 27.719 8.055 1 98.25 119 ILE A CA 1
ATOM 953 C C . ILE A 1 119 ? -0.519 27.094 6.691 1 98.25 119 ILE A C 1
ATOM 955 O O . ILE A 1 119 ? 0.343 27.125 5.809 1 98.25 119 ILE A O 1
ATOM 959 N N . ASP A 1 120 ? -1.713 26.625 6.535 1 98.25 120 ASP A N 1
ATOM 960 C CA . ASP A 1 120 ? -2.055 25.828 5.359 1 98.25 120 ASP A CA 1
ATOM 961 C C . ASP A 1 120 ? -3.051 26.562 4.469 1 98.25 120 ASP A C 1
ATOM 963 O O . ASP A 1 120 ? -4.09 27.031 4.941 1 98.25 120 ASP A O 1
ATOM 967 N N . THR A 1 121 ? -2.744 26.734 3.248 1 98.38 121 THR A N 1
ATOM 968 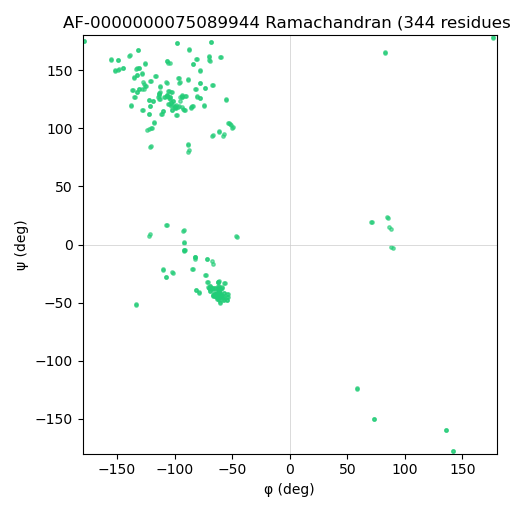C CA . THR A 1 121 ? -3.717 27.094 2.219 1 98.38 121 THR A CA 1
ATOM 969 C C . THR A 1 121 ? -4.164 25.844 1.449 1 98.38 121 THR A C 1
ATOM 971 O O . THR A 1 121 ? -3.387 25.266 0.687 1 98.38 121 THR A O 1
ATOM 974 N N . VAL A 1 122 ? -5.406 25.453 1.627 1 98.19 122 VAL A N 1
ATOM 975 C CA . VAL A 1 122 ? -5.918 24.203 1.068 1 98.19 122 VAL A CA 1
ATOM 976 C C . VAL A 1 122 ? -6.793 24.5 -0.148 1 98.19 122 VAL A C 1
ATOM 978 O O . VAL A 1 122 ? -7.719 25.312 -0.072 1 98.19 122 VAL A O 1
ATOM 981 N N . GLN A 1 123 ? -6.457 23.875 -1.25 1 98.06 123 GLN A N 1
ATOM 982 C CA . GLN A 1 123 ? -7.207 24.078 -2.486 1 98.06 123 GLN A CA 1
ATOM 983 C C . GLN A 1 123 ? -8.688 23.781 -2.285 1 98.06 123 GLN A C 1
ATOM 985 O O . GLN A 1 123 ? -9.047 22.719 -1.758 1 98.06 123 GLN A O 1
ATOM 990 N N . ASP A 1 124 ? -9.555 24.781 -2.635 1 96.56 124 ASP A N 1
ATOM 991 C CA . ASP A 1 124 ? -11.008 24.688 -2.65 1 96.56 124 ASP A CA 1
ATOM 992 C C . ASP A 1 124 ? -11.57 24.609 -1.232 1 96.56 124 ASP A C 1
ATOM 994 O O . ASP A 1 124 ? -12.664 24.078 -1.023 1 96.56 124 ASP A O 1
ATOM 998 N N . LEU A 1 125 ? -10.883 24.984 -0.232 1 95.81 125 LEU A N 1
ATOM 999 C CA . LEU A 1 125 ? -11.367 24.906 1.143 1 95.81 125 LEU A CA 1
ATOM 1000 C C . LEU A 1 125 ? -11.086 26.219 1.889 1 95.81 125 LEU A C 1
ATOM 1002 O O . LEU A 1 125 ? -11.984 26.781 2.504 1 95.81 125 LEU A O 1
ATOM 1006 N N . GLY A 1 126 ? -9.758 26.688 1.843 1 96.31 126 GLY A N 1
ATOM 1007 C CA . GLY A 1 126 ? -9.422 27.938 2.502 1 96.31 126 GLY A CA 1
ATOM 1008 C C . GLY A 1 126 ? -8.133 27.859 3.303 1 96.31 126 GLY A C 1
ATOM 1009 O O . GLY A 1 126 ? -7.25 27.062 2.992 1 96.31 126 GLY A O 1
ATOM 1010 N N . ASP A 1 127 ? -8.008 28.781 4.227 1 97.56 127 ASP A N 1
ATOM 1011 C CA . ASP A 1 127 ? -6.785 28.906 5.012 1 97.56 127 ASP A CA 1
ATOM 1012 C C . ASP A 1 127 ? -6.996 28.406 6.438 1 97.56 127 ASP A C 1
ATOM 1014 O O . ASP A 1 127 ? -8.031 28.672 7.047 1 97.56 127 ASP A O 1
ATOM 1018 N N . PHE A 1 128 ? -5.973 27.719 6.871 1 97.19 128 PHE A N 1
ATOM 1019 C CA . PHE A 1 128 ? -6.066 27.094 8.188 1 97.19 128 PHE A CA 1
ATOM 1020 C C . PHE A 1 128 ? -4.754 27.234 8.945 1 97.19 128 PHE A C 1
ATOM 1022 O O . PHE A 1 128 ? -3.715 27.531 8.352 1 97.19 128 PHE A O 1
ATOM 1029 N N . MET A 1 129 ? -4.82 27.047 10.227 1 96.62 129 MET A N 1
ATOM 1030 C CA . MET A 1 129 ? -3.66 26.953 11.102 1 96.62 129 MET A CA 1
ATOM 1031 C C . MET A 1 129 ? -3.689 25.656 11.898 1 96.62 129 MET A C 1
ATOM 1033 O O . MET A 1 129 ? -4.742 25.25 12.391 1 96.62 129 MET A O 1
ATOM 1037 N N . GLU A 1 130 ? -2.557 25.031 11.969 1 95.31 130 GLU A N 1
ATOM 1038 C CA . GLU A 1 130 ? -2.389 23.891 12.859 1 95.31 130 GLU A CA 1
ATOM 1039 C C . GLU A 1 130 ? -1.18 24.078 13.773 1 95.31 130 GLU A C 1
ATOM 1041 O O . GLU A 1 130 ? -0.113 24.5 13.32 1 95.31 130 GLU A O 1
ATOM 1046 N N . LEU A 1 131 ? -1.391 23.781 15.078 1 94.56 131 LEU A N 1
ATOM 1047 C CA . LEU A 1 131 ? -0.296 23.75 16.047 1 94.56 131 LEU A CA 1
ATOM 1048 C C . LEU A 1 131 ? 0.006 22.312 16.469 1 94.56 131 LEU A C 1
ATOM 1050 O O . LEU A 1 131 ? -0.899 21.578 16.859 1 94.56 131 LEU A O 1
ATOM 1054 N N . GLU A 1 132 ? 1.207 21.969 16.344 1 93.12 132 GLU A N 1
ATOM 1055 C CA . GLU A 1 132 ? 1.683 20.672 16.844 1 93.12 132 GLU A CA 1
ATOM 1056 C C . GLU A 1 132 ? 2.748 20.859 17.922 1 93.12 132 GLU A C 1
ATOM 1058 O O . GLU A 1 132 ? 3.918 21.094 17.609 1 93.12 132 GLU A O 1
ATOM 1063 N N . VAL A 1 133 ? 2.33 20.641 19.156 1 93.25 133 VAL A N 1
ATOM 1064 C CA . VAL A 1 133 ? 3.256 20.766 20.281 1 93.25 133 VAL A CA 1
ATOM 1065 C C . VAL A 1 133 ? 3.904 19.406 20.562 1 93.25 133 VAL A C 1
ATOM 1067 O O . VAL A 1 133 ? 3.24 18.484 21.031 1 93.25 133 VAL A O 1
ATOM 1070 N N . VAL A 1 134 ? 5.188 19.344 20.375 1 90.88 134 VAL A N 1
ATOM 1071 C CA . VAL A 1 134 ? 5.918 18.109 20.672 1 90.88 134 VAL A CA 1
ATOM 1072 C C . VAL A 1 134 ? 6.301 18.094 22.156 1 90.88 134 VAL A C 1
ATOM 1074 O O . VAL A 1 134 ? 7.098 18.922 22.609 1 90.88 134 VAL A O 1
ATOM 1077 N N . LEU A 1 135 ? 5.754 17.094 22.781 1 89.25 135 LEU A N 1
ATOM 1078 C CA . LEU A 1 135 ? 5.961 17.047 24.234 1 89.25 135 LEU A CA 1
ATOM 1079 C C . LEU A 1 135 ? 7.316 16.438 24.562 1 89.25 135 LEU A C 1
ATOM 1081 O O . LEU A 1 135 ? 7.715 15.43 23.969 1 89.25 135 LEU A O 1
ATOM 1085 N N . GLN A 1 136 ? 7.945 17.094 25.422 1 90.62 136 GLN A N 1
ATOM 1086 C CA . GLN A 1 136 ? 9.117 16.469 26.016 1 90.62 136 GLN A CA 1
ATOM 1087 C C . GLN A 1 136 ? 8.719 15.312 26.922 1 90.62 136 GLN A C 1
ATOM 1089 O O . GLN A 1 136 ? 7.582 15.25 27.391 1 90.62 136 GLN A O 1
ATOM 1094 N N . PRO A 1 137 ? 9.68 14.461 27.219 1 88.12 137 PRO A N 1
ATOM 1095 C CA . PRO A 1 137 ? 9.344 13.281 28.031 1 88.12 137 PRO A CA 1
ATOM 1096 C C . PRO A 1 137 ? 8.727 13.641 29.375 1 88.12 137 PRO A C 1
ATOM 1098 O O . PRO A 1 137 ? 7.836 12.938 29.859 1 88.12 137 PRO A O 1
ATOM 1101 N N . GLU A 1 138 ? 9.148 14.734 29.906 1 91.62 138 GLU A N 1
ATOM 1102 C CA . GLU A 1 138 ? 8.727 15.078 31.266 1 91.62 138 GLU A CA 1
ATOM 1103 C C . GLU A 1 138 ? 7.461 15.938 31.25 1 91.62 138 GLU A C 1
ATOM 1105 O O . GLU A 1 138 ? 6.859 16.188 32.312 1 91.62 138 GLU A O 1
ATOM 1110 N N . GLN A 1 139 ? 7.035 16.297 30.109 1 91.56 139 GLN A N 1
ATOM 1111 C CA . GLN A 1 139 ? 5.898 17.203 30.016 1 91.56 139 GLN A CA 1
ATOM 1112 C C . GLN A 1 139 ? 4.578 16.438 30 1 91.56 139 GLN A C 1
ATOM 1114 O O . GLN A 1 139 ? 4.484 15.383 29.359 1 91.56 139 GLN A O 1
ATOM 1119 N N . THR A 1 140 ? 3.59 17 30.672 1 88.44 140 THR A N 1
ATOM 1120 C CA . THR A 1 140 ? 2.252 16.422 30.688 1 88.44 140 THR A CA 1
ATOM 1121 C C . THR A 1 140 ? 1.431 16.922 29.5 1 88.44 140 THR A C 1
ATOM 1123 O O . THR A 1 140 ? 1.821 17.875 28.828 1 88.44 140 THR A O 1
ATOM 1126 N N . LEU A 1 141 ? 0.357 16.281 29.297 1 86.81 141 LEU A N 1
ATOM 1127 C CA . LEU A 1 141 ? -0.573 16.703 28.266 1 86.81 141 LEU A CA 1
ATOM 1128 C C . LEU A 1 141 ? -1.112 18.109 28.547 1 86.81 141 LEU A C 1
ATOM 1130 O O . LEU A 1 141 ? -1.274 18.906 27.625 1 86.81 141 LEU A O 1
ATOM 1134 N N . GLU A 1 142 ? -1.373 18.328 29.781 1 89.94 142 GLU A N 1
ATOM 1135 C CA . GLU A 1 142 ? -1.914 19.609 30.203 1 89.94 142 GLU A CA 1
ATOM 1136 C C . GLU A 1 142 ? -0.939 20.75 29.906 1 89.94 142 GLU A C 1
ATOM 1138 O O . GLU A 1 142 ? -1.352 21.828 29.484 1 89.94 142 GLU A O 1
ATOM 1143 N N . GLU A 1 143 ? 0.285 20.469 30.078 1 92.69 143 GLU A N 1
ATOM 1144 C CA . GLU A 1 143 ? 1.309 21.469 29.766 1 92.69 143 GLU A CA 1
ATOM 1145 C C . GLU A 1 143 ? 1.336 21.766 28.266 1 92.69 143 GLU A C 1
ATOM 1147 O O . GLU A 1 143 ? 1.459 22.922 27.859 1 92.69 143 GLU A O 1
ATOM 1152 N N . GLY A 1 144 ? 1.276 20.766 27.516 1 92.75 144 GLY A N 1
ATOM 1153 C CA . GLY A 1 144 ? 1.227 20.938 26.078 1 92.75 144 GLY A CA 1
ATOM 1154 C C . GLY A 1 144 ? 0.022 21.734 25.609 1 92.75 144 GLY A C 1
ATOM 1155 O O . GLY A 1 144 ? 0.138 22.578 24.734 1 92.75 144 GLY A O 1
ATOM 1156 N N . GLN A 1 145 ? -1.073 21.422 26.234 1 92.12 145 GLN A N 1
ATOM 1157 C CA . GLN A 1 145 ? -2.297 22.141 25.906 1 92.12 145 GLN A CA 1
ATOM 1158 C C . GLN A 1 145 ? -2.16 23.625 26.234 1 92.12 145 GLN A C 1
ATOM 1160 O O . GLN A 1 145 ? -2.613 24.484 25.469 1 92.12 145 GLN A O 1
ATOM 1165 N N . SER A 1 146 ? -1.585 23.859 27.328 1 94.25 146 SER A N 1
ATOM 1166 C CA . SER A 1 146 ? -1.365 25.234 27.734 1 94.25 146 SER A CA 1
ATOM 1167 C C . SER A 1 146 ? -0.485 25.984 26.719 1 94.25 146 SER A C 1
ATOM 1169 O O . SER A 1 146 ? -0.76 27.125 26.375 1 94.25 146 SER A O 1
ATOM 1171 N N . ILE A 1 147 ? 0.522 25.312 26.312 1 94.94 147 ILE A N 1
ATOM 1172 C CA . ILE A 1 147 ? 1.415 25.891 25.312 1 94.94 147 ILE A CA 1
ATOM 1173 C C . ILE A 1 147 ? 0.638 26.188 24.031 1 94.94 147 ILE A C 1
ATOM 1175 O O . ILE A 1 147 ? 0.757 27.266 23.453 1 94.94 147 ILE A O 1
ATOM 1179 N N . ALA A 1 148 ? -0.154 25.266 23.609 1 94.62 148 ALA A N 1
ATOM 1180 C CA . ALA A 1 148 ? -0.955 25.422 22.406 1 94.62 148 ALA A CA 1
ATOM 1181 C C . ALA A 1 148 ? -1.92 26.594 22.531 1 94.62 148 ALA A C 1
ATOM 1183 O O . ALA A 1 148 ? -2.039 27.406 21.609 1 94.62 148 ALA A O 1
ATOM 1184 N N . GLN A 1 149 ? -2.541 26.688 23.625 1 94.44 149 GLN A N 1
ATOM 1185 C CA . GLN A 1 149 ? -3.525 27.734 23.844 1 94.44 149 GLN A CA 1
ATOM 1186 C C . GLN A 1 149 ? -2.861 29.109 23.875 1 94.44 149 GLN A C 1
ATOM 1188 O O . GLN A 1 149 ? -3.4 30.078 23.328 1 94.44 149 GLN A O 1
ATOM 1193 N N . ASP A 1 150 ? -1.799 29.156 24.531 1 96.19 150 ASP A N 1
ATOM 1194 C CA . ASP A 1 150 ? -1.049 30.406 24.578 1 96.19 150 ASP A CA 1
ATOM 1195 C C . ASP A 1 150 ? -0.673 30.875 23.172 1 96.19 150 ASP A C 1
ATOM 1197 O O . ASP A 1 150 ? -0.881 32.031 22.812 1 96.19 150 ASP A O 1
ATOM 1201 N N . LEU A 1 151 ? -0.152 29.969 22.406 1 96.25 151 LEU A N 1
ATOM 1202 C CA . LEU A 1 151 ? 0.262 30.297 21.047 1 96.25 151 LEU A CA 1
ATOM 1203 C C . LEU A 1 151 ? -0.941 30.656 20.188 1 96.25 151 LEU A C 1
ATOM 1205 O O . LEU A 1 151 ? -0.867 31.578 19.375 1 96.25 151 LEU A O 1
ATOM 1209 N N . ARG A 1 152 ? -1.958 29.906 20.359 1 95.5 152 ARG A N 1
ATOM 1210 C CA . ARG A 1 152 ? -3.188 30.219 19.641 1 95.5 152 ARG A CA 1
ATOM 1211 C C . ARG A 1 152 ? -3.623 31.656 19.891 1 95.5 152 ARG A C 1
ATOM 1213 O O . ARG A 1 152 ? -3.961 32.375 18.969 1 95.5 152 ARG A O 1
ATOM 1220 N N . THR A 1 153 ? -3.58 32.062 21.125 1 95.25 153 THR A N 1
ATOM 1221 C CA . THR A 1 153 ? -3.961 33.406 21.516 1 95.25 153 THR A CA 1
ATOM 1222 C C . THR A 1 153 ? -3.023 34.438 20.906 1 95.25 153 THR A C 1
ATOM 1224 O O . THR A 1 153 ? -3.477 35.469 20.375 1 95.25 153 THR A O 1
ATOM 1227 N N . LYS A 1 154 ? -1.795 34.188 20.938 1 96.38 154 LYS A N 1
ATOM 1228 C CA . LYS A 1 154 ? -0.802 35.094 20.375 1 96.38 154 LYS A CA 1
ATOM 1229 C C . LYS A 1 154 ? -1.008 35.25 18.875 1 96.38 154 LYS A C 1
ATOM 1231 O O . LYS A 1 154 ? -0.789 36.344 18.328 1 96.38 154 LYS A O 1
ATOM 1236 N N . LEU A 1 155 ? -1.465 34.219 18.266 1 96.19 155 LEU A N 1
ATOM 1237 C CA . LEU A 1 155 ? -1.658 34.219 16.828 1 96.19 155 LEU A CA 1
ATOM 1238 C C . LEU A 1 155 ? -2.986 34.875 16.453 1 96.19 155 LEU A C 1
ATOM 1240 O O . LEU A 1 155 ? -3.27 35.094 15.281 1 96.19 155 LEU A O 1
ATOM 1244 N N . GLY A 1 156 ? -3.826 35.125 17.406 1 93.56 156 GLY A N 1
ATOM 1245 C CA . GLY A 1 156 ? -5.09 35.812 17.203 1 93.56 156 GLY A CA 1
ATOM 1246 C C . GLY A 1 156 ? -6.203 34.875 16.75 1 93.56 156 GLY A C 1
ATOM 1247 O O . GLY A 1 156 ? -7.137 35.312 16.062 1 93.56 156 GLY A O 1
ATOM 1248 N N . VAL A 1 157 ? -6.055 33.656 17.047 1 94.44 157 VAL A N 1
ATOM 1249 C CA . VAL A 1 157 ? -7.074 32.688 16.641 1 94.44 157 VAL A CA 1
ATOM 1250 C C . VAL A 1 157 ? -8.086 32.5 17.766 1 94.44 157 VAL A C 1
ATOM 1252 O O . VAL A 1 157 ? -7.715 32.219 18.906 1 94.44 157 VAL A O 1
ATOM 1255 N N . LYS A 1 158 ? -9.32 32.625 17.453 1 92.75 158 LYS A N 1
ATOM 1256 C CA . LYS A 1 158 ? -10.391 32.5 18.438 1 92.75 158 LYS A CA 1
ATOM 1257 C C . LYS A 1 158 ? -10.781 31.047 18.656 1 92.75 158 LYS A C 1
ATOM 1259 O O . LYS A 1 158 ? -10.609 30.219 17.766 1 92.75 158 LYS A O 1
ATOM 1264 N N . GLU A 1 159 ? -11.32 30.781 19.781 1 91.19 159 GLU A N 1
ATOM 1265 C CA . GLU A 1 159 ? -11.766 29.422 20.109 1 91.19 159 GLU A CA 1
ATOM 1266 C C . GLU A 1 159 ? -12.859 28.953 19.156 1 91.19 159 GLU A C 1
ATOM 1268 O O . GLU A 1 159 ? -12.922 27.766 18.812 1 91.19 159 GLU A O 1
ATOM 1273 N N . GLU A 1 160 ? -13.695 29.828 18.75 1 92.12 160 GLU A N 1
ATOM 1274 C CA . GLU A 1 160 ? -14.812 29.484 17.891 1 92.12 160 GLU A CA 1
ATOM 1275 C C . GLU A 1 160 ? -14.336 29.062 16.5 1 92.12 160 GLU A C 1
ATOM 1277 O O . GLU A 1 160 ? -15.094 28.469 15.727 1 92.12 160 GLU A O 1
ATOM 1282 N N . ASP A 1 161 ? -13.094 29.359 16.234 1 93.12 161 ASP A N 1
ATOM 1283 C CA . ASP A 1 161 ? -12.547 29.031 14.914 1 93.12 161 ASP A CA 1
ATOM 1284 C C . ASP A 1 161 ? -11.891 27.656 14.93 1 93.12 161 ASP A C 1
ATOM 1286 O O . ASP A 1 161 ? -11.461 27.156 13.883 1 93.12 161 ASP A O 1
ATOM 1290 N N . LEU A 1 162 ? -11.805 27.047 16.062 1 93.06 162 LEU A N 1
ATOM 1291 C CA . LEU A 1 162 ? -11.195 25.719 16.188 1 93.06 162 LEU A CA 1
ATOM 1292 C C . LEU A 1 162 ? -12.039 24.672 15.477 1 93.06 162 LEU A C 1
ATOM 1294 O O . LEU A 1 162 ? -13.266 24.703 15.531 1 93.06 162 LEU A O 1
ATOM 1298 N N . ILE A 1 163 ? -11.344 23.828 14.797 1 89.81 163 ILE A N 1
ATOM 1299 C CA . ILE A 1 163 ? -12.023 22.719 14.141 1 89.81 163 ILE A CA 1
ATOM 1300 C C . ILE A 1 163 ? -11.391 21.391 14.57 1 89.81 163 ILE A C 1
ATOM 1302 O O . ILE A 1 163 ? -10.219 21.359 14.945 1 89.81 163 ILE A O 1
ATOM 1306 N N . ASP A 1 164 ? -12.148 20.25 14.5 1 84 164 ASP A N 1
ATOM 1307 C CA . ASP A 1 164 ? -11.664 18.938 14.914 1 84 164 ASP A CA 1
ATOM 1308 C C . ASP A 1 164 ? -11.734 17.938 13.758 1 84 164 ASP A C 1
ATOM 1310 O O . ASP A 1 164 ? -11.32 16.781 13.898 1 84 164 ASP A O 1
ATOM 1314 N N . CYS A 1 165 ? -12.023 18.406 12.594 1 84.19 165 CYS A N 1
ATOM 1315 C CA . CYS A 1 165 ? -12.18 17.484 11.469 1 84.19 165 CYS A CA 1
ATOM 1316 C C . CYS A 1 165 ? -10.984 17.562 10.531 1 84.19 165 CYS A C 1
ATOM 1318 O O . CYS A 1 165 ? -10.227 18.547 10.562 1 84.19 165 CYS A O 1
ATOM 1320 N N . ALA A 1 166 ? -10.781 16.484 9.789 1 89 166 ALA A N 1
ATOM 1321 C CA . ALA A 1 166 ? -9.727 16.438 8.781 1 89 166 ALA A CA 1
ATOM 1322 C C . ALA A 1 166 ? -10.133 17.172 7.516 1 89 166 ALA A C 1
ATOM 1324 O O . ALA A 1 166 ? -11.32 17.25 7.188 1 89 166 ALA A O 1
ATOM 1325 N N . TYR A 1 167 ? -9.133 17.75 6.816 1 93.56 167 TYR A N 1
ATOM 1326 C CA . TYR A 1 167 ? -9.414 18.469 5.582 1 93.56 167 TYR A CA 1
ATOM 1327 C C . TYR A 1 167 ? -10.195 17.594 4.605 1 93.56 167 TYR A C 1
ATOM 1329 O O . TYR A 1 167 ? -11.117 18.078 3.945 1 93.56 167 TYR A O 1
ATOM 1337 N N . VAL A 1 168 ? -9.789 16.344 4.508 1 93.81 168 VAL A N 1
ATOM 1338 C CA . VAL A 1 168 ? -10.391 15.422 3.539 1 93.81 168 VAL A CA 1
ATOM 1339 C C . VAL A 1 168 ? -11.875 15.25 3.846 1 93.81 168 VAL A C 1
ATOM 1341 O O . VAL A 1 168 ? -12.703 15.195 2.932 1 93.81 168 VAL A O 1
ATOM 1344 N N . ASP A 1 169 ? -12.203 15.211 5.051 1 92 169 ASP A N 1
ATOM 1345 C CA . ASP A 1 169 ? -13.609 15.086 5.438 1 92 169 ASP A CA 1
ATOM 1346 C C . ASP A 1 169 ? -14.383 16.359 5.121 1 92 169 ASP A C 1
ATOM 1348 O O . ASP A 1 169 ? -15.547 16.312 4.727 1 92 169 ASP A O 1
ATOM 1352 N N . MET A 1 170 ? -13.742 17.484 5.316 1 92.25 170 MET A N 1
ATOM 1353 C CA . MET A 1 170 ? -14.367 18.766 5.023 1 92.25 170 MET A CA 1
ATOM 1354 C C . MET A 1 170 ? -14.641 18.906 3.529 1 92.25 170 MET A C 1
ATOM 1356 O O . MET A 1 170 ? -15.672 19.453 3.133 1 92.25 170 MET A O 1
ATOM 1360 N N . LEU A 1 171 ? -13.727 18.406 2.758 1 93.5 171 LEU A N 1
ATOM 1361 C CA . LEU A 1 171 ? -13.844 18.5 1.308 1 93.5 171 LEU A CA 1
ATOM 1362 C C . LEU A 1 171 ? -14.945 17.594 0.789 1 93.5 171 LEU A C 1
ATOM 1364 O O . LEU A 1 171 ? -15.586 17.891 -0.222 1 93.5 171 LEU A O 1
ATOM 1368 N N . LEU A 1 172 ? -15.164 16.453 1.454 1 88.94 172 LEU A N 1
ATOM 1369 C CA . LEU A 1 172 ? -16.188 15.492 1.057 1 88.94 172 LEU A CA 1
ATOM 1370 C C . LEU A 1 172 ? -17.578 16.016 1.4 1 88.94 172 LEU A C 1
ATOM 1372 O O . LEU A 1 172 ? -18.578 15.617 0.781 1 88.94 172 LEU A O 1
ATOM 1376 N N . LYS A 1 173 ? -17.766 16.859 2.35 1 85.69 173 LYS A N 1
ATOM 1377 C CA . LYS A 1 173 ? -19.031 17.438 2.754 1 85.69 173 LYS A CA 1
ATOM 1378 C C . LYS A 1 173 ? -19.406 18.625 1.867 1 85.69 173 LYS A C 1
ATOM 1380 O O . LYS A 1 173 ? -20.562 19.062 1.846 1 85.69 173 LYS A O 1
ATOM 1385 N N . LYS A 1 174 ? -18.641 19.141 1.071 1 76 174 LYS A N 1
ATOM 1386 C CA . LYS A 1 174 ? -18.953 20.219 0.142 1 76 174 LYS A CA 1
ATOM 1387 C C . LYS A 1 174 ? -19.641 19.688 -1.111 1 76 174 LYS A C 1
ATOM 1389 O O . LYS A 1 174 ? -20.516 20.359 -1.663 1 76 174 LYS A O 1
ATOM 1394 N N . MET B 1 1 ? 0.791 -8.625 -21.266 1 64.81 1 MET B N 1
ATOM 1395 C CA . MET B 1 1 ? 1.135 -9.906 -21.891 1 64.81 1 MET B CA 1
ATOM 1396 C C . MET B 1 1 ? -0.046 -10.867 -21.828 1 64.81 1 MET B C 1
ATOM 1398 O O . MET B 1 1 ? -0.84 -10.828 -20.891 1 64.81 1 MET B O 1
ATOM 1402 N N . ARG B 1 2 ? -0.338 -11.633 -22.969 1 77.69 2 ARG B N 1
ATOM 1403 C CA . ARG B 1 2 ? -1.43 -12.594 -23.078 1 77.69 2 ARG B CA 1
ATOM 1404 C C . ARG B 1 2 ? -0.958 -14 -22.703 1 77.69 2 ARG B C 1
ATOM 1406 O O . ARG B 1 2 ? 0.084 -14.453 -23.188 1 77.69 2 ARG B O 1
ATOM 1413 N N . ASN B 1 3 ? -1.553 -14.508 -21.641 1 84.5 3 ASN B N 1
ATOM 1414 C CA . ASN B 1 3 ? -1.182 -15.859 -21.219 1 84.5 3 ASN B CA 1
ATOM 1415 C C . ASN B 1 3 ? -2.41 -16.75 -21.031 1 84.5 3 ASN B C 1
ATOM 1417 O O . ASN B 1 3 ? -3.516 -16.25 -20.828 1 84.5 3 ASN B O 1
ATOM 1421 N N . VAL B 1 4 ? -2.229 -17.969 -21.297 1 86.75 4 VAL B N 1
ATOM 1422 C CA . VAL B 1 4 ? -3.188 -19 -20.922 1 86.75 4 VAL B CA 1
ATOM 1423 C C . VAL B 1 4 ? -2.672 -19.766 -19.703 1 86.75 4 VAL B C 1
ATOM 1425 O O . VAL B 1 4 ? -1.509 -20.172 -19.672 1 86.75 4 VAL B O 1
ATOM 1428 N N . GLU B 1 5 ? -3.564 -19.922 -18.703 1 90.31 5 GLU B N 1
ATOM 1429 C CA . GLU B 1 5 ? -3.127 -20.562 -17.484 1 90.31 5 GLU B CA 1
ATOM 1430 C C . GLU B 1 5 ? -4.059 -21.719 -17.109 1 90.31 5 GLU B C 1
ATOM 1432 O O . GLU B 1 5 ? -5.277 -21.609 -17.25 1 90.31 5 GLU B O 1
ATOM 1437 N N . ILE B 1 6 ? -3.482 -22.828 -16.641 1 91.12 6 ILE B N 1
ATOM 1438 C CA . ILE B 1 6 ? -4.246 -23.906 -16.031 1 91.12 6 ILE B CA 1
ATOM 1439 C C . ILE B 1 6 ? -3.564 -24.344 -14.734 1 91.12 6 ILE B C 1
ATOM 1441 O O . ILE B 1 6 ? -2.342 -24.25 -14.602 1 91.12 6 ILE B O 1
ATOM 1445 N N . LYS B 1 7 ? -4.375 -24.844 -13.797 1 94.44 7 LYS B N 1
ATOM 1446 C CA . LYS B 1 7 ? -3.91 -25.297 -12.484 1 94.44 7 LYS B CA 1
ATOM 1447 C C . LYS B 1 7 ? -4.543 -26.625 -12.109 1 94.44 7 LYS B C 1
ATOM 1449 O O . LYS B 1 7 ? -5.711 -26.875 -12.414 1 94.44 7 LYS B O 1
ATOM 1454 N N . ALA B 1 8 ? -3.703 -27.406 -11.438 1 95.56 8 ALA B N 1
ATOM 1455 C CA . ALA B 1 8 ? -4.23 -28.719 -11.055 1 95.56 8 ALA B CA 1
ATOM 1456 C C . ALA B 1 8 ? -3.596 -29.203 -9.758 1 95.56 8 ALA B C 1
ATOM 1458 O O . ALA B 1 8 ? -2.441 -28.875 -9.461 1 95.56 8 ALA B O 1
ATOM 1459 N N . LYS B 1 9 ? -4.355 -29.953 -9.086 1 95.38 9 LYS B N 1
ATOM 1460 C CA . LYS B 1 9 ? -3.783 -30.703 -7.98 1 95.38 9 LYS B CA 1
ATOM 1461 C C . LYS B 1 9 ? -3.014 -31.922 -8.484 1 95.38 9 LYS B C 1
ATOM 1463 O O . LYS B 1 9 ? -3.451 -32.594 -9.422 1 95.38 9 LYS B O 1
ATOM 1468 N N . ILE B 1 10 ? -1.916 -32.125 -7.863 1 93.94 10 ILE B N 1
ATOM 1469 C CA . ILE B 1 10 ? -1.154 -33.25 -8.352 1 93.94 10 ILE B CA 1
ATOM 1470 C C . ILE B 1 10 ? -1.06 -34.312 -7.262 1 93.94 10 ILE B C 1
ATOM 1472 O O . ILE B 1 10 ? -0.999 -34 -6.074 1 93.94 10 ILE B O 1
ATOM 1476 N N . THR B 1 11 ? -1.074 -35.656 -7.727 1 88.44 11 THR B N 1
ATOM 1477 C CA . THR B 1 11 ? -1.056 -36.781 -6.789 1 88.44 11 THR B CA 1
ATOM 1478 C C . THR B 1 11 ? 0.275 -37.5 -6.859 1 88.44 11 THR B C 1
ATOM 1480 O O . THR B 1 11 ? 0.648 -38.219 -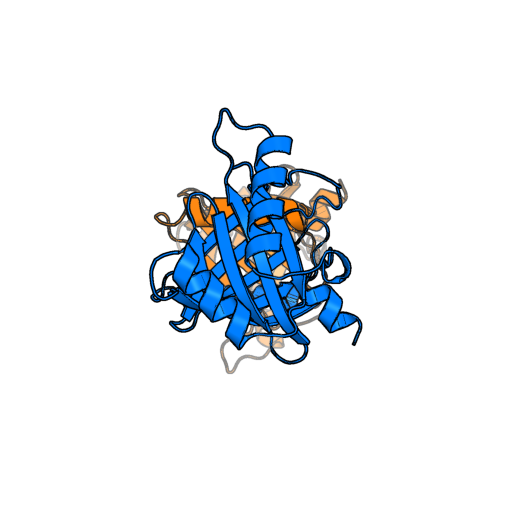5.918 1 88.44 11 THR B O 1
ATOM 1483 N N . ASP B 1 12 ? 0.941 -37.344 -7.902 1 93 12 ASP B N 1
ATOM 1484 C CA . ASP B 1 12 ? 2.234 -38 -8.055 1 93 12 ASP B CA 1
ATOM 1485 C C . ASP B 1 12 ? 3.348 -36.969 -8.281 1 93 12 ASP B C 1
ATOM 1487 O O . ASP B 1 12 ? 3.801 -36.781 -9.414 1 93 12 ASP B O 1
ATOM 1491 N N . TYR B 1 13 ? 3.844 -36.469 -7.266 1 95.69 13 TYR B N 1
ATOM 1492 C CA . TYR B 1 13 ? 4.816 -35.375 -7.258 1 95.69 13 TYR B CA 1
ATOM 1493 C C . TYR B 1 13 ? 6.109 -35.812 -7.949 1 95.69 13 TYR B C 1
ATOM 1495 O O . TYR B 1 13 ? 6.637 -35.062 -8.789 1 95.69 13 TYR B O 1
ATOM 1503 N N . GLU B 1 14 ? 6.656 -36.969 -7.652 1 95.56 14 GLU B N 1
ATOM 1504 C CA . GLU B 1 14 ? 7.93 -37.406 -8.195 1 95.56 14 GLU B CA 1
ATOM 1505 C C . GLU B 1 14 ? 7.852 -37.594 -9.711 1 95.56 14 GLU B C 1
ATOM 1507 O O . GLU B 1 14 ? 8.758 -37.188 -10.438 1 95.56 14 GLU B O 1
ATOM 1512 N N . ASN B 1 15 ? 6.785 -38.188 -10.117 1 95.94 15 ASN B N 1
ATOM 1513 C CA . ASN B 1 15 ? 6.633 -38.438 -11.547 1 95.94 15 ASN B CA 1
ATOM 1514 C C . ASN B 1 15 ? 6.527 -37.156 -12.344 1 95.94 15 ASN B C 1
ATOM 1516 O O . ASN B 1 15 ? 7.141 -37 -13.398 1 95.94 15 ASN B O 1
ATOM 1520 N N . ILE B 1 16 ? 5.762 -36.219 -11.859 1 96.81 16 ILE B N 1
ATOM 1521 C CA . ILE B 1 16 ? 5.574 -35 -12.609 1 96.81 16 ILE B CA 1
ATOM 1522 C C . ILE B 1 16 ? 6.887 -34.219 -12.672 1 96.81 16 ILE B C 1
ATOM 1524 O O . ILE B 1 16 ? 7.203 -33.594 -13.688 1 96.81 16 ILE B O 1
ATOM 1528 N N . CYS B 1 17 ? 7.652 -34.219 -11.625 1 97.31 17 CYS B N 1
ATOM 1529 C CA . CYS B 1 17 ? 8.953 -33.562 -11.633 1 97.31 17 CYS B CA 1
ATOM 1530 C C . CYS B 1 17 ? 9.891 -34.219 -12.648 1 97.31 17 CYS B C 1
ATOM 1532 O O . CYS B 1 17 ? 10.617 -33.531 -13.367 1 97.31 17 CYS B O 1
ATOM 1534 N N . LYS B 1 18 ? 9.844 -35.5 -12.68 1 97.25 18 LYS B N 1
ATOM 1535 C CA . LYS B 1 18 ? 10.672 -36.25 -13.625 1 97.25 18 LYS B CA 1
ATOM 1536 C C . LYS B 1 18 ? 10.32 -35.875 -15.062 1 97.25 18 LYS B C 1
ATOM 1538 O O . LYS B 1 18 ? 11.203 -35.562 -15.867 1 97.25 18 LYS B O 1
ATOM 1543 N N . VAL B 1 19 ? 9.039 -35.906 -15.336 1 97.5 19 VAL B N 1
ATOM 1544 C CA . VAL B 1 19 ? 8.57 -35.625 -16.688 1 97.5 19 VAL B CA 1
ATOM 1545 C C . VAL B 1 19 ? 8.891 -34.156 -17.047 1 97.5 19 VAL B C 1
ATOM 1547 O O . VAL B 1 19 ? 9.352 -33.875 -18.156 1 97.5 19 VAL B O 1
ATOM 1550 N N . ALA B 1 20 ? 8.656 -33.281 -16.094 1 98 20 ALA B N 1
ATOM 1551 C CA . ALA B 1 20 ? 8.953 -31.875 -16.312 1 98 20 ALA B CA 1
ATOM 1552 C C . ALA B 1 20 ? 10.43 -31.656 -16.609 1 98 20 ALA B C 1
ATOM 1554 O O . ALA B 1 20 ? 10.797 -30.859 -17.469 1 98 20 ALA B O 1
ATOM 1555 N N . ASN B 1 21 ? 11.258 -32.281 -15.883 1 97.94 21 ASN B N 1
ATOM 1556 C CA . ASN B 1 21 ? 12.695 -32.219 -16.094 1 97.94 21 ASN B CA 1
ATOM 1557 C C . ASN B 1 21 ? 13.07 -32.688 -17.5 1 97.94 21 ASN B C 1
ATOM 1559 O O . ASN B 1 21 ? 13.883 -32.031 -18.172 1 97.94 21 ASN B O 1
ATOM 1563 N N . GLU B 1 22 ? 12.484 -33.75 -17.922 1 97.88 22 GLU B N 1
ATOM 1564 C CA . GLU B 1 22 ? 12.742 -34.312 -19.25 1 97.88 22 GLU B CA 1
ATOM 1565 C C . GLU B 1 22 ? 12.281 -33.344 -20.344 1 97.88 22 GLU B C 1
ATOM 1567 O O . GLU B 1 22 ? 13.016 -33.094 -21.312 1 97.88 22 GLU B O 1
ATOM 1572 N N . LEU B 1 23 ? 11.125 -32.812 -20.125 1 97.81 23 LEU B N 1
ATOM 1573 C CA . LEU B 1 23 ? 10.539 -31.938 -21.141 1 97.81 23 LEU B CA 1
ATOM 1574 C C . LEU B 1 23 ? 11.305 -30.609 -21.219 1 97.81 23 LEU B C 1
ATOM 1576 O O . LEU B 1 23 ? 11.43 -30.031 -22.297 1 97.81 23 LEU B O 1
ATOM 1580 N N . SER B 1 24 ? 11.766 -30.094 -20.062 1 97.44 24 SER B N 1
ATOM 1581 C CA . SER B 1 24 ? 12.406 -28.781 -20.016 1 97.44 24 SER B CA 1
ATOM 1582 C C . SER B 1 24 ? 13.883 -28.875 -20.359 1 97.44 24 SER B C 1
ATOM 1584 O O . SER B 1 24 ? 14.516 -27.875 -20.688 1 97.44 24 SER B O 1
ATOM 1586 N N . GLY B 1 25 ? 14.477 -30.062 -20.219 1 95.94 25 GLY B N 1
ATOM 1587 C CA . GLY B 1 25 ? 15.875 -30.281 -20.547 1 95.94 25 GLY B CA 1
ATOM 1588 C C . GLY B 1 25 ? 16.812 -29.984 -19.391 1 95.94 25 GLY B C 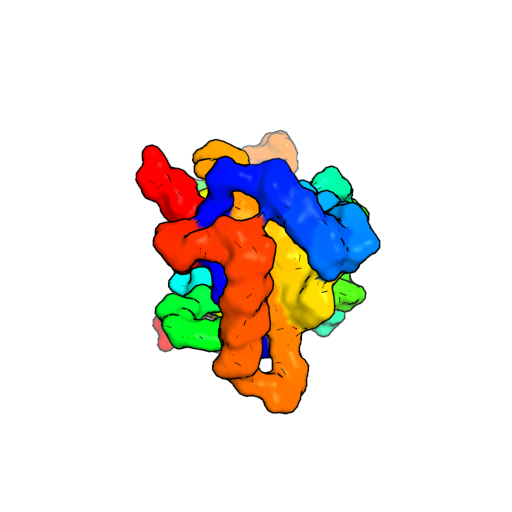1
ATOM 1589 O O . GLY B 1 25 ? 18.031 -29.859 -19.594 1 95.94 25 GLY B O 1
ATOM 1590 N N . GLY B 1 26 ? 16.297 -29.828 -18.188 1 93.19 26 GLY B N 1
ATOM 1591 C CA . GLY B 1 26 ? 17.188 -29.547 -17.062 1 93.19 26 GLY B CA 1
ATOM 1592 C C . GLY B 1 26 ? 16.453 -29.312 -15.766 1 93.19 26 GLY B C 1
ATOM 1593 O O . GLY B 1 26 ? 15.227 -29.469 -15.703 1 93.19 26 GLY B O 1
ATOM 1594 N N . PRO B 1 27 ? 17.281 -29.078 -14.727 1 96.12 27 PRO B N 1
ATOM 1595 C CA . PRO B 1 27 ? 16.672 -28.891 -13.406 1 96.12 27 PRO B CA 1
ATOM 1596 C C . PRO B 1 27 ? 15.898 -27.578 -13.297 1 96.12 27 PRO B C 1
ATOM 1598 O O . PRO B 1 27 ? 16.141 -26.641 -14.055 1 96.12 27 PRO B O 1
ATOM 1601 N N . PRO B 1 28 ? 15 -27.531 -12.359 1 98 28 PRO B N 1
ATOM 1602 C CA . PRO B 1 28 ? 14.18 -26.328 -12.172 1 98 28 PRO B CA 1
ATOM 1603 C C . PRO B 1 28 ? 14.906 -25.234 -11.383 1 98 28 PRO B C 1
ATOM 1605 O O . PRO B 1 28 ? 15.914 -25.516 -10.734 1 98 28 PRO B O 1
ATOM 1608 N N . THR B 1 29 ? 14.438 -24.047 -11.531 1 97.81 29 THR B N 1
ATOM 1609 C CA . THR B 1 29 ? 14.719 -23 -10.555 1 97.81 29 THR B CA 1
ATOM 1610 C C . THR B 1 29 ? 13.805 -23.125 -9.344 1 97.81 29 THR B C 1
ATOM 1612 O O . THR B 1 29 ? 12.586 -23.234 -9.484 1 97.81 29 THR B O 1
ATOM 1615 N N . ILE B 1 30 ? 14.398 -23.156 -8.172 1 98.31 30 ILE B N 1
ATOM 1616 C CA . ILE B 1 30 ? 13.617 -23.266 -6.941 1 98.31 30 ILE B CA 1
ATOM 1617 C C . ILE B 1 30 ? 13.336 -21.875 -6.379 1 98.31 30 ILE B C 1
ATOM 1619 O O . ILE B 1 30 ? 14.258 -21.078 -6.176 1 98.31 30 ILE B O 1
ATOM 1623 N N . ILE B 1 31 ? 12.094 -21.578 -6.129 1 98.19 31 ILE B N 1
ATOM 1624 C CA . ILE B 1 31 ? 11.688 -20.281 -5.629 1 98.19 31 ILE B CA 1
ATOM 1625 C C . ILE B 1 31 ? 10.836 -20.438 -4.379 1 98.19 31 ILE B C 1
ATOM 1627 O O . ILE B 1 31 ? 9.742 -21 -4.438 1 98.19 31 ILE B O 1
ATOM 1631 N N . LYS B 1 32 ? 11.273 -19.984 -3.252 1 98.69 32 LYS B N 1
ATOM 1632 C CA . LYS B 1 32 ? 10.477 -19.953 -2.029 1 98.69 32 LYS B CA 1
ATOM 1633 C C . LYS B 1 32 ? 9.711 -18.641 -1.9 1 98.69 32 LYS B C 1
ATOM 1635 O O . LYS B 1 32 ? 10.297 -17.562 -1.996 1 98.69 32 LYS B O 1
ATOM 1640 N N . GLN B 1 33 ? 8.469 -18.766 -1.684 1 98.56 33 GLN B N 1
ATOM 1641 C CA . GLN B 1 33 ? 7.602 -17.594 -1.669 1 98.56 33 GLN B CA 1
ATOM 1642 C C . GLN B 1 33 ? 6.711 -17.578 -0.429 1 98.56 33 GLN B C 1
ATOM 1644 O O . GLN B 1 33 ? 6.164 -18.609 -0.04 1 98.56 33 GLN B O 1
ATOM 1649 N N . ASP B 1 34 ? 6.594 -16.484 0.244 1 98.75 34 ASP B N 1
ATOM 1650 C CA . ASP B 1 34 ? 5.688 -16.203 1.353 1 98.75 34 ASP B CA 1
ATOM 1651 C C . ASP B 1 34 ? 4.762 -15.031 1.017 1 98.75 34 ASP B C 1
ATOM 1653 O O . ASP B 1 34 ? 5.172 -13.867 1.083 1 98.75 34 ASP B O 1
ATOM 1657 N N . ASP B 1 35 ? 3.506 -15.305 0.62 1 98.56 35 ASP B N 1
ATOM 1658 C CA . ASP B 1 35 ? 2.551 -14.312 0.141 1 98.56 35 ASP B CA 1
ATOM 1659 C C . ASP B 1 35 ? 1.543 -13.953 1.229 1 98.56 35 ASP B C 1
ATOM 1661 O O . ASP B 1 35 ? 0.848 -14.82 1.755 1 98.56 35 ASP B O 1
ATOM 1665 N N . THR B 1 36 ? 1.43 -12.734 1.564 1 98.69 36 THR B N 1
ATOM 1666 C CA . THR B 1 36 ? 0.374 -12.211 2.426 1 98.69 36 THR B CA 1
ATOM 1667 C C . THR B 1 36 ? -0.661 -11.445 1.609 1 9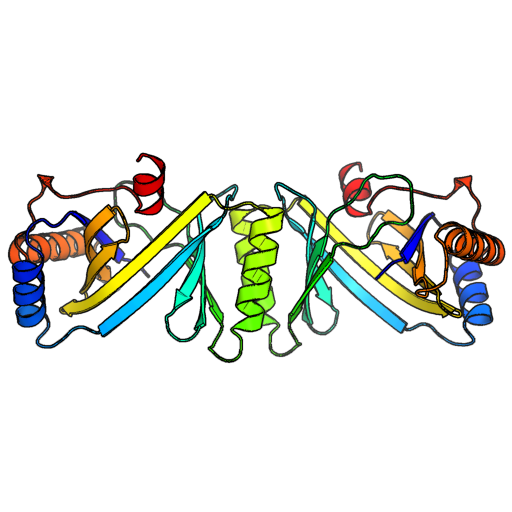8.69 36 THR B C 1
ATOM 1669 O O . THR B 1 36 ? -0.328 -10.469 0.936 1 98.69 36 THR B O 1
ATOM 1672 N N . PHE B 1 37 ? -1.83 -11.914 1.716 1 98.38 37 PHE B N 1
ATOM 1673 C CA . PHE B 1 37 ? -2.924 -11.266 0.999 1 98.38 37 PHE B CA 1
ATOM 1674 C C . PHE B 1 37 ? -3.662 -10.289 1.904 1 98.38 37 PHE B C 1
ATOM 1676 O O . PHE B 1 37 ? -3.934 -10.594 3.068 1 98.38 37 PHE B O 1
ATOM 1683 N N . TYR B 1 38 ? -4.012 -9.141 1.332 1 98.56 38 TYR B N 1
ATOM 1684 C CA . TYR B 1 38 ? -4.73 -8.125 2.094 1 98.56 38 TYR B CA 1
ATOM 1685 C C . TYR B 1 38 ? -6.191 -8.055 1.664 1 98.56 38 TYR B C 1
ATOM 1687 O O . TYR B 1 38 ? -6.551 -8.539 0.587 1 98.56 38 TYR B O 1
ATOM 1695 N N . ASN B 1 39 ? -7.059 -7.539 2.537 1 98 39 ASN B N 1
ATOM 1696 C CA . ASN B 1 39 ? -8.43 -7.227 2.156 1 98 39 ASN B CA 1
ATOM 1697 C C . ASN B 1 39 ? -8.508 -5.969 1.3 1 98 39 ASN B C 1
ATOM 1699 O O . ASN B 1 39 ? -8.086 -4.895 1.729 1 98 39 ASN B O 1
ATOM 1703 N N . VAL B 1 40 ? -9.023 -6.133 0.078 1 97.44 40 VAL B N 1
ATOM 1704 C CA . VAL B 1 40 ? -9.156 -4.961 -0.783 1 97.44 40 VAL B CA 1
ATOM 1705 C C . VAL B 1 40 ? -10.555 -4.926 -1.394 1 97.44 40 VAL B C 1
ATOM 1707 O O . VAL B 1 40 ? -11.305 -5.898 -1.303 1 97.44 40 VAL B O 1
ATOM 1710 N N . GLN B 1 41 ? -10.906 -3.832 -1.97 1 95.5 41 GLN B N 1
ATOM 1711 C CA . GLN B 1 41 ? -12.234 -3.629 -2.539 1 95.5 41 GLN B CA 1
ATOM 1712 C C . GLN B 1 41 ? -12.344 -4.254 -3.926 1 95.5 41 GLN B C 1
ATOM 1714 O O . GLN B 1 41 ? -13.367 -4.844 -4.27 1 95.5 41 GLN B O 1
ATOM 1719 N N . GLU B 1 42 ? -11.289 -4.137 -4.699 1 94.38 42 GLU B N 1
ATOM 1720 C CA . GLU B 1 42 ? -11.266 -4.645 -6.07 1 94.38 42 GLU B CA 1
ATOM 1721 C C . GLU B 1 42 ? -9.992 -5.438 -6.348 1 94.38 42 GLU B C 1
ATOM 1723 O O . GLU B 1 42 ? -8.891 -4.984 -6.023 1 94.38 42 GLU B O 1
ATOM 1728 N N . GLY B 1 43 ? -10.195 -6.609 -6.906 1 93.38 43 GLY B N 1
ATOM 1729 C CA . GLY B 1 43 ? -9.039 -7.418 -7.258 1 93.38 43 GLY B CA 1
ATOM 1730 C C . GLY B 1 43 ? -8.359 -8.039 -6.051 1 93.38 43 GLY B C 1
ATOM 1731 O O . GLY B 1 43 ? -9.023 -8.438 -5.09 1 93.38 43 GLY B O 1
ATOM 1732 N N . ARG B 1 44 ? -7.027 -8.219 -6.25 1 94.69 44 ARG B N 1
ATOM 1733 C CA . ARG B 1 44 ? -6.203 -8.805 -5.195 1 94.69 44 ARG B CA 1
ATOM 1734 C C . ARG B 1 44 ? -4.926 -7.992 -4.988 1 94.69 44 ARG B C 1
ATOM 1736 O O . ARG B 1 44 ? -4.406 -7.395 -5.934 1 94.69 44 ARG B O 1
ATOM 1743 N N . LEU B 1 45 ? -4.523 -7.945 -3.818 1 97.81 45 LEU B N 1
ATOM 1744 C CA . LEU B 1 45 ? -3.268 -7.32 -3.416 1 97.81 45 LEU B CA 1
ATOM 1745 C C . LEU B 1 45 ? -2.512 -8.211 -2.436 1 97.81 45 LEU B C 1
ATOM 1747 O O . LEU B 1 45 ? -3.082 -8.68 -1.447 1 97.81 45 LEU B O 1
ATOM 1751 N N . LYS B 1 46 ? -1.264 -8.461 -2.783 1 98.5 46 LYS B N 1
ATOM 1752 C CA . LYS B 1 46 ? -0.485 -9.281 -1.861 1 98.5 46 LYS B CA 1
ATOM 1753 C C . LYS B 1 46 ? 0.975 -8.844 -1.829 1 98.5 46 LYS B C 1
ATOM 1755 O O . LYS B 1 46 ? 1.478 -8.273 -2.799 1 98.5 46 LYS B O 1
ATOM 1760 N N . MET B 1 47 ? 1.624 -9.047 -0.741 1 98.88 47 MET B N 1
ATOM 1761 C CA . MET B 1 47 ? 3.072 -8.922 -0.6 1 98.88 47 MET B CA 1
ATOM 1762 C C . MET B 1 47 ? 3.744 -10.289 -0.659 1 98.88 47 MET B C 1
ATOM 1764 O O . MET B 1 47 ? 3.414 -11.18 0.125 1 98.88 47 MET B O 1
ATOM 1768 N N . ARG B 1 48 ? 4.598 -10.453 -1.673 1 98.81 48 ARG B N 1
ATOM 1769 C CA . ARG B 1 48 ? 5.398 -11.672 -1.8 1 98.81 48 ARG B CA 1
ATOM 1770 C C . ARG B 1 48 ? 6.812 -11.445 -1.273 1 98.81 48 ARG B C 1
ATOM 1772 O O . ARG B 1 48 ? 7.547 -10.609 -1.791 1 98.81 48 ARG B O 1
ATOM 1779 N N . ILE B 1 49 ? 7.176 -12.188 -0.255 1 98.75 49 ILE B N 1
ATOM 1780 C CA . ILE B 1 49 ? 8.531 -12.141 0.276 1 98.75 49 ILE B CA 1
ATOM 1781 C C . ILE B 1 49 ? 9.297 -13.391 -0.141 1 98.75 49 ILE B C 1
ATOM 1783 O O . ILE B 1 49 ? 8.789 -14.508 -0.012 1 98.75 49 ILE B O 1
ATOM 1787 N N . TYR B 1 50 ? 10.469 -13.203 -0.625 1 98.5 50 TYR B N 1
ATOM 1788 C CA . TYR B 1 50 ? 11.297 -14.297 -1.114 1 98.5 50 TYR B CA 1
ATOM 1789 C C . TYR B 1 50 ? 12.305 -14.734 -0.056 1 98.5 50 TYR B C 1
ATOM 1791 O O . TYR B 1 50 ? 12.43 -14.094 0.993 1 98.5 50 TYR B O 1
ATOM 1799 N N . ALA B 1 51 ? 13.008 -15.781 -0.318 1 97.69 51 ALA B N 1
ATOM 1800 C CA . ALA B 1 51 ? 13.945 -16.375 0.641 1 97.69 51 ALA B CA 1
ATOM 1801 C C . ALA B 1 51 ? 15.055 -15.391 0.995 1 97.69 51 ALA B C 1
ATOM 1803 O O . ALA B 1 51 ? 15.547 -15.375 2.127 1 97.69 51 ALA B O 1
ATOM 1804 N N . ASP B 1 52 ? 15.469 -14.523 0.088 1 97.31 52 ASP B N 1
ATOM 1805 C CA . ASP B 1 52 ? 16.578 -13.617 0.319 1 97.31 52 ASP B CA 1
ATOM 1806 C C . ASP B 1 52 ? 16.094 -12.281 0.884 1 97.31 52 ASP B C 1
ATOM 1808 O O . ASP B 1 52 ? 16.875 -11.328 0.972 1 97.31 52 ASP B O 1
ATOM 1812 N N . SER B 1 53 ? 14.844 -12.117 1.117 1 97.19 53 SER B N 1
ATOM 1813 C CA . SER B 1 53 ? 14.195 -10.977 1.768 1 97.19 53 SER B CA 1
ATOM 1814 C C . SER B 1 53 ? 13.836 -9.898 0.755 1 97.19 53 SER B C 1
ATOM 1816 O O . SER B 1 53 ? 13.258 -8.867 1.117 1 97.19 53 SER B O 1
ATOM 1818 N N . ALA B 1 54 ? 14.211 -10.172 -0.499 1 98.38 54 ALA B N 1
ATOM 1819 C CA . ALA B 1 54 ? 13.555 -9.344 -1.511 1 98.38 54 ALA B CA 1
ATOM 1820 C C . ALA B 1 54 ? 12.039 -9.531 -1.478 1 98.38 54 ALA B C 1
ATOM 1822 O O . ALA B 1 54 ? 11.539 -10.484 -0.885 1 98.38 54 ALA B O 1
ATOM 1823 N N . ALA B 1 55 ? 11.336 -8.57 -2.059 1 98.81 55 ALA B N 1
ATOM 1824 C CA . ALA B 1 55 ? 9.875 -8.664 -2.008 1 98.81 55 ALA B CA 1
ATOM 1825 C C . ALA B 1 55 ? 9.242 -8.031 -3.246 1 98.81 55 ALA B C 1
ATOM 1827 O O . ALA B 1 55 ? 9.906 -7.297 -3.982 1 98.81 55 ALA B O 1
ATOM 1828 N N . THR B 1 56 ? 8.055 -8.438 -3.486 1 98.75 56 THR B N 1
ATOM 1829 C CA . THR B 1 56 ? 7.254 -7.844 -4.551 1 98.75 56 THR B CA 1
ATOM 1830 C C . THR B 1 56 ? 5.809 -7.645 -4.094 1 98.75 56 THR B C 1
ATOM 1832 O O . THR B 1 56 ? 5.164 -8.586 -3.633 1 98.75 56 THR B O 1
ATOM 1835 N N . LEU B 1 57 ? 5.359 -6.383 -4.109 1 98.88 57 LEU B N 1
ATOM 1836 C CA . LEU B 1 57 ? 3.928 -6.145 -3.982 1 98.88 57 LEU B CA 1
ATOM 1837 C C . LEU B 1 57 ? 3.213 -6.414 -5.305 1 98.88 57 LEU B C 1
ATOM 1839 O O . LEU B 1 57 ? 3.6 -5.875 -6.344 1 98.88 57 LEU B O 1
ATOM 1843 N N . VAL B 1 58 ? 2.209 -7.238 -5.293 1 97.38 58 VAL B N 1
ATOM 1844 C CA . VAL B 1 58 ? 1.53 -7.684 -6.508 1 97.38 58 VAL B CA 1
ATOM 1845 C C . VAL B 1 58 ? 0.064 -7.258 -6.461 1 97.38 58 VAL B C 1
ATOM 1847 O O . VAL B 1 58 ? -0.648 -7.566 -5.504 1 97.38 58 VAL B O 1
ATOM 1850 N N . ARG B 1 59 ? -0.373 -6.551 -7.41 1 97.25 59 ARG B N 1
ATOM 1851 C CA . ARG B 1 59 ? -1.788 -6.262 -7.617 1 97.25 59 ARG B CA 1
ATOM 1852 C C . ARG B 1 59 ? -2.297 -6.918 -8.898 1 97.25 59 ARG B C 1
ATOM 1854 O O . ARG B 1 59 ? -1.658 -6.812 -9.953 1 97.25 59 ARG B O 1
ATOM 1861 N N . TYR B 1 60 ? -3.424 -7.629 -8.82 1 91.5 60 TYR B N 1
ATOM 1862 C CA . TYR B 1 60 ? -3.998 -8.211 -10.031 1 91.5 60 TYR B CA 1
ATOM 1863 C C . TYR B 1 60 ? -5.512 -8.344 -9.906 1 91.5 60 TYR B C 1
ATOM 1865 O O . TYR B 1 60 ? -6.051 -8.344 -8.797 1 91.5 60 TYR B O 1
ATOM 1873 N N . ASP B 1 61 ? -6.148 -8.219 -11.125 1 85.44 61 ASP B N 1
ATOM 1874 C CA . ASP B 1 61 ? -7.594 -8.422 -11.188 1 85.44 61 ASP B CA 1
ATOM 1875 C C . ASP B 1 61 ? -7.93 -9.852 -11.586 1 85.44 61 ASP B C 1
ATOM 1877 O O . ASP B 1 61 ? -7.242 -10.445 -12.422 1 85.44 61 ASP B O 1
ATOM 1881 N N . ARG B 1 62 ? -8.719 -10.602 -10.789 1 68.56 62 ARG B N 1
ATOM 1882 C CA . ARG B 1 62 ? -9.055 -11.961 -11.195 1 68.56 62 ARG B CA 1
ATOM 1883 C C . ARG B 1 62 ? -10.297 -11.977 -12.078 1 68.56 62 ARG B C 1
ATOM 1885 O O . ARG B 1 62 ? -11.305 -11.359 -11.75 1 68.56 62 ARG B O 1
ATOM 1892 N N . ASP B 1 63 ? -10.148 -11.695 -13.328 1 56.09 63 ASP B N 1
ATOM 1893 C CA . ASP B 1 63 ? -11.336 -11.914 -14.156 1 56.09 63 ASP B CA 1
ATOM 1894 C C . ASP B 1 63 ? -11.812 -13.359 -14.055 1 56.09 63 ASP B C 1
ATOM 1896 O O . ASP B 1 63 ? -11.016 -14.297 -14.203 1 56.09 63 ASP B O 1
ATOM 1900 N N . ASP B 1 64 ? -12.852 -13.578 -13.062 1 51.62 64 ASP B N 1
ATOM 1901 C CA . ASP B 1 64 ? -13.508 -14.883 -13.023 1 51.62 64 ASP B CA 1
ATOM 1902 C C . ASP B 1 64 ? -13.891 -15.344 -14.43 1 51.62 64 ASP B C 1
ATOM 1904 O O . ASP B 1 64 ? -14.812 -16.141 -14.594 1 51.62 64 ASP B O 1
ATOM 1908 N N . VAL B 1 65 ? -13.445 -14.555 -15.359 1 48.88 65 VAL B N 1
ATOM 1909 C CA . VAL B 1 65 ? -13.969 -14.977 -16.656 1 48.88 65 VAL B CA 1
ATOM 1910 C C . VAL B 1 65 ? -13.266 -16.25 -17.109 1 48.88 65 VAL B C 1
ATOM 1912 O O . VAL B 1 65 ? -12.086 -16.469 -16.812 1 48.88 65 VAL B O 1
ATOM 1915 N N . GLU B 1 66 ? -14.047 -17.109 -17.547 1 45.06 66 GLU B N 1
ATOM 1916 C CA . GLU B 1 66 ? -13.719 -18.219 -18.438 1 45.06 66 GLU B CA 1
ATOM 1917 C C . GLU B 1 66 ? -13 -17.75 -19.688 1 45.06 66 GLU B C 1
ATOM 1919 O O . GLU B 1 66 ? -13.328 -16.703 -20.234 1 45.06 66 GLU B O 1
ATOM 1924 N N . GLY B 1 67 ? -11.641 -17.922 -19.875 1 47.88 67 GLY B N 1
ATOM 1925 C CA . GLY B 1 67 ? -10.859 -17.703 -21.078 1 47.88 67 GLY B CA 1
ATOM 1926 C C . GLY B 1 67 ? -9.492 -17.094 -20.797 1 47.88 67 GLY B C 1
ATOM 1927 O O . GLY B 1 67 ? -9.086 -16.984 -19.641 1 47.88 67 GLY B O 1
ATOM 1928 N N . PRO B 1 68 ? -8.828 -16.875 -21.969 1 49.12 68 PRO B N 1
ATOM 1929 C CA . PRO B 1 68 ? -7.469 -16.359 -21.844 1 49.12 68 PRO B CA 1
ATOM 1930 C C . PRO B 1 68 ? -7.387 -15.133 -20.938 1 49.12 68 PRO B C 1
ATOM 1932 O O . PRO B 1 68 ? -8.227 -14.234 -21.047 1 49.12 68 PRO B O 1
ATOM 1935 N N . LYS B 1 69 ? -6.938 -15.352 -19.797 1 51.84 69 LYS B N 1
ATOM 1936 C CA . LYS B 1 69 ? -6.922 -14.266 -18.828 1 51.84 69 LYS B CA 1
ATOM 1937 C C . LYS B 1 69 ? -5.934 -13.172 -19.234 1 51.84 69 LYS B C 1
ATOM 1939 O O . LYS B 1 69 ? -4.785 -13.469 -19.578 1 51.84 69 LYS B O 1
ATOM 1944 N N . LEU B 1 70 ? -6.32 -12.125 -19.938 1 57.41 70 LEU B N 1
ATOM 1945 C CA . LEU B 1 70 ? -5.461 -10.953 -20.047 1 57.41 70 LEU B CA 1
ATOM 1946 C C . LEU B 1 70 ? -4.961 -10.516 -18.672 1 57.41 70 LEU B C 1
ATOM 1948 O O . LEU B 1 70 ? -5.75 -10.359 -17.75 1 57.41 70 LEU B O 1
ATOM 1952 N N . SER B 1 71 ? -3.646 -10.984 -18.531 1 61.06 71 SER B N 1
ATOM 1953 C CA . SER B 1 71 ? -3.102 -10.672 -17.203 1 61.06 71 SER B CA 1
ATOM 1954 C C . SER B 1 71 ? -3.041 -9.164 -16.969 1 61.06 71 SER B C 1
ATOM 1956 O O . SER B 1 71 ? -2.436 -8.438 -17.766 1 61.06 71 SER B O 1
ATOM 1958 N N . ASN B 1 72 ? -4.004 -8.586 -16.297 1 80.31 72 ASN B N 1
ATOM 1959 C CA . ASN B 1 72 ? -3.924 -7.234 -15.75 1 80.31 72 ASN B CA 1
ATOM 1960 C C . ASN B 1 72 ? -3.318 -7.227 -14.352 1 80.31 72 ASN B C 1
ATOM 1962 O O . ASN B 1 72 ? -4.023 -7.449 -13.367 1 80.31 72 ASN B O 1
ATOM 1966 N N . TYR B 1 73 ? -1.862 -7.18 -14.359 1 88.25 73 TYR B N 1
ATOM 1967 C CA . TYR B 1 73 ? -1.195 -7.176 -13.062 1 88.25 73 TYR B CA 1
ATOM 1968 C C . TYR B 1 73 ? -0.146 -6.07 -13 1 88.25 73 TYR B C 1
ATOM 1970 O O . TYR B 1 73 ? 0.322 -5.586 -14.031 1 88.25 73 TYR B O 1
ATOM 1978 N N . GLU B 1 74 ? 0.097 -5.594 -11.875 1 93.88 74 GLU B N 1
ATOM 1979 C CA . GLU B 1 74 ? 1.186 -4.672 -11.562 1 93.88 74 GLU B CA 1
ATOM 1980 C C . GLU B 1 74 ? 2.117 -5.254 -10.508 1 93.88 74 GLU B C 1
ATOM 1982 O O . GLU B 1 74 ? 1.666 -5.922 -9.578 1 93.88 74 GLU B O 1
ATOM 1987 N N . LEU B 1 75 ? 3.381 -5.016 -10.711 1 96.75 75 LEU B N 1
ATOM 1988 C CA . LEU B 1 75 ? 4.414 -5.492 -9.805 1 96.75 75 LEU B CA 1
ATOM 1989 C C . LEU B 1 75 ? 5.242 -4.332 -9.266 1 96.75 75 LEU B C 1
ATOM 1991 O O . LEU B 1 75 ? 5.758 -3.521 -10.039 1 96.75 75 LEU B O 1
ATOM 1995 N N . LEU B 1 76 ? 5.328 -4.195 -7.984 1 98.56 76 LEU B N 1
ATOM 1996 C CA . LEU B 1 76 ? 6.238 -3.264 -7.328 1 98.56 76 LEU B CA 1
ATOM 1997 C C . LEU B 1 76 ? 7.34 -4.012 -6.586 1 98.56 76 LEU B C 1
ATOM 1999 O O . LEU B 1 76 ? 7.098 -4.586 -5.523 1 98.56 76 LEU B O 1
ATOM 2003 N N . ASP B 1 77 ? 8.523 -3.871 -7.078 1 98.44 77 ASP B N 1
ATOM 2004 C CA . ASP B 1 77 ? 9.617 -4.711 -6.602 1 98.44 77 ASP B CA 1
ATOM 2005 C C . ASP B 1 77 ? 10.438 -3.99 -5.527 1 98.44 77 ASP B C 1
ATOM 2007 O O . ASP B 1 77 ? 10.672 -2.785 -5.629 1 98.44 77 ASP B O 1
ATOM 2011 N N . PHE B 1 78 ? 10.883 -4.73 -4.566 1 98.69 78 PHE B N 1
ATOM 2012 C CA . PHE B 1 78 ? 11.844 -4.34 -3.535 1 98.69 78 PHE B CA 1
ATOM 2013 C C . PHE B 1 78 ? 13.062 -5.246 -3.559 1 98.69 78 PHE B C 1
ATOM 2015 O O . PHE B 1 78 ? 12.945 -6.465 -3.396 1 98.69 78 PHE B O 1
ATOM 2022 N N . THR B 1 79 ? 14.18 -4.676 -3.789 1 98.19 79 THR B N 1
ATOM 2023 C CA . THR B 1 79 ? 15.414 -5.441 -3.76 1 98.19 79 THR B CA 1
ATOM 2024 C C . THR B 1 79 ? 15.742 -5.891 -2.336 1 98.19 79 THR B C 1
ATOM 2026 O O . THR B 1 79 ? 15.07 -5.488 -1.385 1 98.19 79 THR B O 1
ATOM 2029 N N . VAL B 1 80 ? 16.766 -6.684 -2.232 1 98.25 80 VAL B N 1
ATOM 2030 C CA . VAL B 1 80 ? 17.219 -7.164 -0.929 1 98.25 80 VAL B CA 1
ATOM 2031 C C . VAL B 1 80 ? 17.578 -5.977 -0.037 1 98.25 80 VAL B C 1
ATOM 2033 O O . VAL B 1 80 ? 17.281 -5.98 1.159 1 98.25 80 VAL B O 1
ATOM 2036 N N . ASN B 1 81 ? 18.156 -4.93 -0.584 1 97.75 81 ASN B N 1
ATOM 2037 C CA . ASN B 1 81 ? 18.547 -3.744 0.168 1 97.75 81 ASN B CA 1
ATOM 2038 C C . ASN B 1 81 ? 17.328 -2.93 0.603 1 97.75 81 ASN B C 1
ATOM 2040 O O . ASN B 1 81 ? 17.438 -2.053 1.462 1 97.75 81 ASN B O 1
ATOM 2044 N N . GLU B 1 82 ? 16.203 -3.254 0.053 1 97.94 82 GLU B N 1
ATOM 2045 C CA . GLU B 1 82 ? 14.977 -2.545 0.381 1 97.94 82 GLU B CA 1
ATOM 2046 C C . GLU B 1 82 ? 14.055 -3.404 1.248 1 97.94 82 GLU B C 1
ATOM 2048 O O . GLU B 1 82 ? 12.867 -3.113 1.378 1 97.94 82 GLU B O 1
ATOM 2053 N N . SER B 1 83 ? 14.609 -4.414 1.81 1 98.31 83 SER B N 1
ATOM 2054 C CA . SER B 1 83 ? 13.797 -5.379 2.547 1 98.31 83 SER B CA 1
ATOM 2055 C C . SER B 1 83 ? 13.062 -4.715 3.705 1 98.31 83 SER B C 1
ATOM 2057 O O . SER B 1 83 ? 11.906 -5.047 3.984 1 98.31 83 SER B O 1
ATOM 2059 N N . GLU B 1 84 ? 13.711 -3.762 4.406 1 98.06 84 GLU B N 1
ATOM 2060 C CA . GLU B 1 84 ? 13.062 -3.078 5.523 1 98.06 84 GLU B CA 1
ATOM 2061 C C . GLU B 1 84 ? 11.906 -2.205 5.047 1 98.06 84 GLU B C 1
ATOM 2063 O O . GLU B 1 84 ? 10.898 -2.074 5.738 1 98.06 84 GLU B O 1
ATOM 2068 N N . LYS B 1 85 ? 12.133 -1.607 3.91 1 98.25 85 LYS B N 1
ATOM 2069 C CA . LYS B 1 85 ? 11.07 -0.805 3.307 1 98.25 85 LYS B CA 1
ATOM 2070 C C . LYS B 1 85 ? 9.852 -1.663 2.971 1 98.25 85 LYS B C 1
ATOM 2072 O O . LYS B 1 85 ? 8.719 -1.268 3.236 1 98.25 85 LYS B 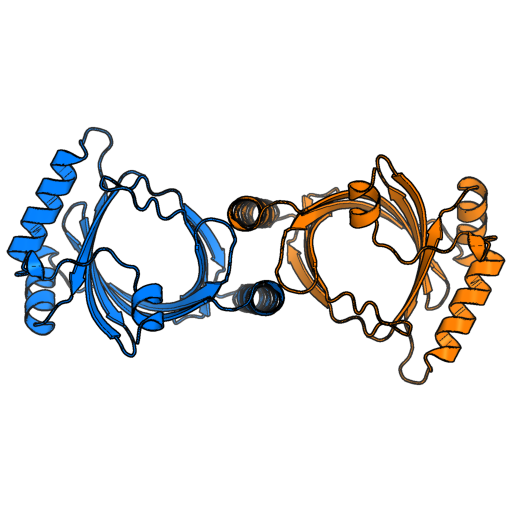O 1
ATOM 2077 N N . ALA B 1 86 ? 10.078 -2.844 2.398 1 98.62 86 ALA B N 1
ATOM 2078 C CA . ALA B 1 86 ? 9 -3.777 2.08 1 98.62 86 ALA B CA 1
ATOM 2079 C C . ALA B 1 86 ? 8.273 -4.23 3.346 1 98.62 86 ALA B C 1
ATOM 2081 O O . ALA B 1 86 ? 7.047 -4.309 3.369 1 98.62 86 ALA B O 1
ATOM 2082 N N . LYS B 1 87 ? 9.031 -4.516 4.359 1 98.5 87 LYS B N 1
ATOM 2083 C CA . LYS B 1 87 ? 8.461 -4.957 5.629 1 98.5 87 LYS B CA 1
ATOM 2084 C C . LYS B 1 87 ? 7.57 -3.881 6.238 1 98.5 87 LYS B C 1
ATOM 2086 O O . LYS B 1 87 ? 6.492 -4.176 6.754 1 98.5 87 LYS B O 1
ATOM 2091 N N . LEU B 1 88 ? 8.078 -2.676 6.188 1 98.56 88 LEU B N 1
ATOM 2092 C CA . LEU B 1 88 ? 7.301 -1.558 6.715 1 98.56 88 LEU B CA 1
ATOM 2093 C C . LEU B 1 88 ? 5.992 -1.401 5.949 1 98.56 88 LEU B C 1
ATOM 2095 O O . LEU B 1 88 ? 4.934 -1.218 6.555 1 98.56 88 LEU B O 1
ATOM 2099 N N . LEU B 1 89 ? 6.07 -1.493 4.648 1 98.81 89 LEU B N 1
ATOM 2100 C CA . LEU B 1 89 ? 4.855 -1.406 3.846 1 98.81 89 LEU B CA 1
ATOM 2101 C C . LEU B 1 89 ? 3.885 -2.527 4.203 1 98.81 89 LEU B C 1
ATOM 2103 O O . LEU B 1 89 ? 2.684 -2.291 4.348 1 98.81 89 LEU B O 1
ATOM 2107 N N . ASP B 1 90 ? 4.426 -3.707 4.305 1 98.75 90 ASP B N 1
ATOM 2108 C CA . ASP B 1 90 ? 3.617 -4.855 4.703 1 98.75 90 ASP B CA 1
ATOM 2109 C C . ASP B 1 90 ? 2.891 -4.59 6.02 1 98.75 90 ASP B C 1
ATOM 2111 O O . ASP B 1 90 ? 1.688 -4.84 6.133 1 98.75 90 ASP B O 1
ATOM 2115 N N . GLU B 1 91 ? 3.592 -4.09 6.996 1 98.25 91 GLU B N 1
ATOM 2116 C CA . GLU B 1 91 ? 3.021 -3.783 8.305 1 98.25 91 GLU B CA 1
ATOM 2117 C C . GLU B 1 91 ? 1.929 -2.723 8.195 1 98.25 91 GLU B C 1
ATOM 2119 O O . GLU B 1 91 ? 0.871 -2.85 8.82 1 98.25 91 GLU B O 1
ATOM 2124 N N . MET B 1 92 ? 2.193 -1.662 7.465 1 98.25 92 MET B N 1
ATOM 2125 C CA . MET B 1 92 ? 1.222 -0.59 7.266 1 98.25 92 MET B CA 1
ATOM 2126 C C . MET B 1 92 ? -0.067 -1.13 6.656 1 98.25 92 MET B C 1
ATOM 2128 O O . MET B 1 92 ? -1.161 -0.828 7.137 1 98.25 92 MET B O 1
ATOM 2132 N N . LEU B 1 93 ? 0.093 -1.96 5.648 1 98.69 93 LEU B N 1
ATOM 2133 C CA . LEU B 1 93 ? -1.067 -2.492 4.941 1 98.69 93 LEU B CA 1
ATOM 2134 C C . LEU B 1 93 ? -1.843 -3.465 5.824 1 98.69 93 LEU B C 1
ATOM 2136 O O . LEU B 1 93 ? -3.076 -3.477 5.805 1 98.69 93 LEU B O 1
ATOM 2140 N N . LYS B 1 94 ? -1.13 -4.27 6.562 1 98.5 94 LYS B N 1
ATOM 2141 C CA . LYS B 1 94 ? -1.808 -5.156 7.5 1 98.5 94 LYS B CA 1
ATOM 2142 C C . LYS B 1 94 ? -2.666 -4.363 8.484 1 98.5 94 LYS B C 1
ATOM 2144 O O . LYS B 1 94 ? -3.799 -4.75 8.781 1 98.5 94 LYS B O 1
ATOM 2149 N N . LYS B 1 95 ? -2.15 -3.289 8.953 1 96.94 95 LYS B N 1
ATOM 2150 C CA . LYS B 1 95 ? -2.816 -2.494 9.984 1 96.94 95 LYS B CA 1
ATOM 2151 C C . LYS B 1 95 ? -4.066 -1.815 9.43 1 96.94 95 LYS B C 1
ATOM 2153 O O . LYS B 1 95 ? -5.086 -1.728 10.117 1 96.94 95 LYS B O 1
ATOM 2158 N N . CYS B 1 96 ? -4.012 -1.408 8.203 1 96.88 96 CYS B N 1
ATOM 2159 C CA . CYS B 1 96 ? -5.121 -0.588 7.734 1 96.88 96 CYS B CA 1
ATOM 2160 C C . CYS B 1 96 ? -6.086 -1.408 6.887 1 96.88 96 CYS B C 1
ATOM 2162 O O . CYS B 1 96 ? -7.262 -1.06 6.762 1 96.88 96 CYS B O 1
ATOM 2164 N N . LEU B 1 97 ? -5.648 -2.492 6.281 1 98.06 97 LEU B N 1
ATOM 2165 C CA . LEU B 1 97 ? -6.508 -3.256 5.387 1 98.06 97 LEU B CA 1
ATOM 2166 C C . LEU B 1 97 ? -6.934 -4.57 6.031 1 98.06 97 LEU B C 1
ATOM 2168 O O . LEU B 1 97 ? -7.98 -5.125 5.688 1 98.06 97 LEU B O 1
ATOM 2172 N N . GLY B 1 98 ? -6.074 -5.059 6.922 1 98.12 98 GLY B N 1
ATOM 2173 C CA . GLY B 1 98 ? -6.262 -6.406 7.43 1 98.12 98 GLY B CA 1
ATOM 2174 C C . GLY B 1 98 ? -5.699 -7.473 6.508 1 98.12 98 GLY B C 1
ATOM 2175 O O . GLY B 1 98 ? -5.371 -7.191 5.355 1 98.12 98 GLY B O 1
ATOM 2176 N N . VAL B 1 99 ? -5.562 -8.68 7.059 1 98.12 99 VAL B N 1
ATOM 2177 C CA . VAL B 1 99 ? -5.004 -9.812 6.324 1 98.12 99 VAL B CA 1
ATOM 2178 C C . VAL B 1 99 ? -6.125 -10.75 5.879 1 98.12 99 VAL B C 1
ATOM 2180 O O . VAL B 1 99 ? -6.918 -11.211 6.703 1 98.12 99 VAL B O 1
ATOM 2183 N N . ARG B 1 100 ? -6.223 -10.977 4.621 1 97 100 ARG B N 1
ATOM 2184 C CA . ARG B 1 100 ? -7.203 -11.914 4.082 1 97 100 ARG B CA 1
ATOM 2185 C C . ARG B 1 100 ? -6.73 -13.352 4.246 1 97 100 ARG B C 1
ATOM 2187 O O . ARG B 1 100 ? -7.535 -14.25 4.523 1 97 100 ARG B O 1
ATOM 2194 N N . GLY B 1 101 ? -5.379 -13.539 3.979 1 97.31 101 GLY B N 1
ATOM 2195 C CA . GLY B 1 101 ? -4.777 -14.859 4.074 1 97.31 101 GLY B CA 1
ATOM 2196 C C . GLY B 1 101 ? -3.291 -14.867 3.77 1 97.31 101 GLY B C 1
ATOM 2197 O O . GLY B 1 101 ? -2.719 -13.82 3.439 1 97.31 101 GLY B O 1
ATOM 2198 N N . ARG B 1 102 ? -2.732 -16.031 3.959 1 98.25 102 ARG B N 1
ATOM 2199 C CA . ARG B 1 102 ? -1.304 -16.234 3.725 1 98.25 102 ARG B CA 1
ATOM 2200 C C . ARG B 1 102 ? -1.041 -17.531 2.98 1 98.25 102 ARG B C 1
ATOM 2202 O O . ARG B 1 102 ? -1.638 -18.562 3.295 1 98.25 102 ARG B O 1
ATOM 2209 N N . VAL B 1 103 ?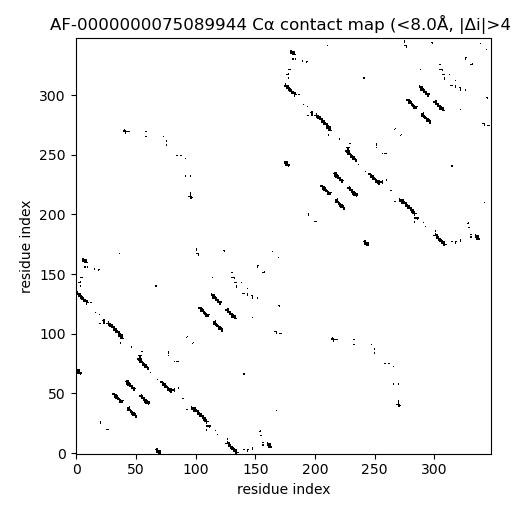 -0.229 -17.469 1.962 1 98.31 103 VAL B N 1
ATOM 2210 C CA . VAL B 1 103 ? 0.159 -18.641 1.182 1 98.31 103 VAL B CA 1
ATOM 2211 C C . VAL B 1 103 ? 1.678 -18.797 1.203 1 98.31 103 VAL B C 1
ATOM 2213 O O . VAL B 1 103 ? 2.4 -17.969 0.65 1 98.31 103 VAL B O 1
ATOM 2216 N N . VAL B 1 104 ? 2.18 -19.797 1.823 1 98.62 104 VAL B N 1
ATOM 2217 C CA . VAL B 1 104 ? 3.598 -20.141 1.841 1 98.62 104 VAL B CA 1
ATOM 2218 C C . VAL B 1 104 ? 3.848 -21.359 0.963 1 98.62 104 VAL B C 1
ATOM 2220 O O . VAL B 1 104 ? 3.172 -22.391 1.107 1 98.62 104 VAL B O 1
ATOM 2223 N N . LYS B 1 105 ? 4.828 -21.188 0.058 1 98.69 105 LYS B N 1
ATOM 2224 C CA . LYS B 1 105 ? 5.043 -22.328 -0.833 1 98.69 105 LYS B CA 1
ATOM 2225 C C . LYS B 1 105 ? 6.469 -22.344 -1.37 1 98.69 105 LYS B C 1
ATOM 2227 O O . LYS B 1 105 ? 7.172 -21.328 -1.31 1 98.69 105 LYS B O 1
ATOM 2232 N N . GLU B 1 106 ? 6.852 -23.516 -1.793 1 98.56 106 GLU B N 1
ATOM 2233 C CA . GLU B 1 106 ? 8.031 -23.703 -2.633 1 98.56 106 GLU B CA 1
ATOM 2234 C C . GLU B 1 106 ? 7.637 -24.016 -4.074 1 98.56 106 GLU B C 1
ATOM 2236 O O . GLU B 1 106 ? 6.816 -24.906 -4.316 1 98.56 106 GLU B O 1
ATOM 2241 N N . ARG B 1 107 ? 8.227 -23.25 -5 1 98.62 107 ARG B N 1
ATOM 2242 C CA . ARG B 1 107 ? 7.93 -23.438 -6.418 1 98.62 107 ARG B CA 1
ATOM 2243 C C . ARG B 1 107 ? 9.148 -23.953 -7.168 1 98.62 107 ARG B C 1
ATOM 2245 O O . ARG B 1 107 ? 10.25 -23.406 -7.027 1 98.62 107 ARG B O 1
ATOM 2252 N N . LYS B 1 108 ? 8.961 -25 -7.922 1 98.56 108 LYS B N 1
ATOM 2253 C CA . LYS B 1 108 ? 9.891 -25.406 -8.969 1 98.56 108 LYS B CA 1
ATOM 2254 C C . LYS B 1 108 ? 9.445 -24.891 -10.336 1 98.56 108 LYS B C 1
ATOM 2256 O O . LYS B 1 108 ? 8.352 -25.203 -10.797 1 98.56 108 LYS B O 1
ATOM 2261 N N . LEU B 1 109 ? 10.281 -24.078 -10.906 1 98.5 109 LEU B N 1
ATOM 2262 C CA . LEU B 1 109 ? 9.977 -23.5 -12.211 1 98.5 109 LEU B CA 1
ATOM 2263 C C . LEU B 1 109 ? 10.758 -24.219 -13.312 1 98.5 109 LEU B C 1
ATOM 2265 O O . LEU B 1 109 ? 11.992 -24.219 -13.305 1 98.5 109 LEU B O 1
ATOM 2269 N N . TYR B 1 110 ? 9.992 -24.812 -14.273 1 98.44 110 TYR B N 1
ATOM 2270 C CA . TYR B 1 110 ? 10.555 -25.406 -15.492 1 98.44 110 TYR B CA 1
ATOM 2271 C C . TYR B 1 110 ? 10.133 -24.609 -16.719 1 98.44 110 TYR B C 1
ATOM 2273 O O . TYR B 1 110 ? 8.961 -24.234 -16.859 1 98.44 110 TYR B O 1
ATOM 2281 N N . MET B 1 111 ? 11.109 -24.375 -17.594 1 97.88 111 MET B N 1
ATOM 2282 C CA . MET B 1 111 ? 10.766 -23.734 -18.859 1 97.88 111 MET B CA 1
ATOM 2283 C C . MET B 1 111 ? 10.633 -24.781 -19.984 1 97.88 111 MET B C 1
ATOM 2285 O O . MET B 1 111 ? 11.586 -25.5 -20.266 1 97.88 111 MET B O 1
ATOM 2289 N N . VAL B 1 112 ? 9.461 -24.844 -20.578 1 97.56 112 VAL B N 1
ATOM 2290 C CA . VAL B 1 112 ? 9.203 -25.734 -21.703 1 97.56 112 VAL B CA 1
ATOM 2291 C C . VAL B 1 112 ? 8.695 -24.922 -22.891 1 97.56 112 VAL B C 1
ATOM 2293 O O . VAL B 1 112 ? 7.512 -24.594 -22.969 1 97.56 112 VAL B O 1
ATOM 2296 N N . GLY B 1 113 ? 9.602 -24.656 -23.75 1 94.81 113 GLY B N 1
ATOM 2297 C CA . GLY B 1 113 ? 9.211 -23.734 -24.812 1 94.81 113 GLY B CA 1
ATOM 2298 C C . GLY B 1 113 ? 8.742 -22.391 -24.297 1 94.81 113 GLY B C 1
ATOM 2299 O O . GLY B 1 113 ? 9.461 -21.719 -23.562 1 94.81 113 GLY B O 1
ATOM 2300 N N . GLN B 1 114 ? 7.484 -22.016 -24.703 1 95.56 114 GLN B N 1
ATOM 2301 C CA . GLN B 1 114 ? 6.914 -20.75 -24.281 1 95.56 114 GLN B CA 1
ATOM 2302 C C . GLN B 1 114 ? 6.098 -20.891 -23 1 95.56 114 GLN B C 1
ATOM 2304 O O . GLN B 1 114 ? 5.387 -19.969 -22.594 1 95.56 114 GLN B O 1
ATOM 2309 N N . THR B 1 115 ? 6.23 -22.031 -22.344 1 96.38 115 THR B N 1
ATOM 2310 C CA . THR B 1 115 ? 5.375 -22.328 -21.203 1 96.38 115 THR B CA 1
ATOM 2311 C C . THR B 1 115 ? 6.191 -22.391 -19.922 1 96.38 115 THR B C 1
ATOM 2313 O O . THR B 1 115 ? 7.223 -23.062 -19.859 1 96.38 115 THR B O 1
ATOM 2316 N N . ARG B 1 116 ? 5.766 -21.641 -18.953 1 97.25 116 ARG B N 1
ATOM 2317 C CA . ARG B 1 116 ? 6.266 -21.812 -17.594 1 97.25 116 ARG B CA 1
ATOM 2318 C C . ARG B 1 116 ? 5.504 -22.922 -16.859 1 97.25 116 ARG B C 1
ATOM 2320 O O . ARG B 1 116 ? 4.285 -22.844 -16.703 1 97.25 116 ARG B O 1
ATOM 2327 N N . VAL B 1 117 ? 6.223 -23.875 -16.484 1 97.56 117 VAL B N 1
ATOM 2328 C CA . VAL B 1 117 ? 5.652 -24.969 -15.711 1 97.56 117 VAL B CA 1
ATOM 2329 C C . VAL B 1 117 ? 6.023 -24.812 -14.234 1 97.56 117 VAL B C 1
ATOM 2331 O O . VAL B 1 117 ? 7.195 -24.906 -13.867 1 97.56 117 VAL B O 1
ATOM 2334 N N . HIS B 1 118 ? 5.039 -24.609 -13.438 1 97.94 118 HIS B N 1
ATOM 2335 C CA . HIS B 1 118 ? 5.227 -24.469 -12 1 97.94 118 HIS B CA 1
ATOM 2336 C C . HIS B 1 118 ? 4.797 -25.734 -11.266 1 97.94 118 HIS B C 1
ATOM 2338 O O . HIS B 1 118 ? 3.676 -26.203 -11.453 1 97.94 118 HIS B O 1
ATOM 2344 N N . ILE B 1 119 ? 5.621 -26.234 -10.492 1 98.25 119 ILE B N 1
ATOM 2345 C CA . ILE B 1 119 ? 5.266 -27.234 -9.5 1 98.25 119 ILE B CA 1
ATOM 2346 C C . ILE B 1 119 ? 5.363 -26.641 -8.094 1 98.25 119 ILE B C 1
ATOM 2348 O O . ILE B 1 119 ? 6.461 -26.359 -7.613 1 98.25 119 ILE B O 1
ATOM 2352 N N . ASP B 1 120 ? 4.242 -26.562 -7.473 1 98.25 120 ASP B N 1
ATOM 2353 C CA . ASP B 1 120 ? 4.141 -25.844 -6.207 1 98.25 120 ASP B CA 1
ATOM 2354 C C . ASP B 1 120 ? 3.842 -26.797 -5.051 1 98.25 120 ASP B C 1
ATOM 2356 O O . ASP B 1 120 ? 2.898 -27.578 -5.121 1 98.25 120 ASP B O 1
ATOM 2360 N N . THR B 1 121 ? 4.625 -26.781 -4.055 1 98.31 121 THR B N 1
ATOM 2361 C CA . THR B 1 121 ? 4.277 -27.359 -2.76 1 98.31 121 THR B CA 1
ATOM 2362 C C . THR B 1 121 ? 3.797 -26.266 -1.8 1 98.31 121 THR B C 1
ATOM 2364 O O . THR B 1 121 ? 4.586 -25.438 -1.357 1 98.31 121 THR B O 1
ATOM 2367 N N . VAL B 1 122 ? 2.529 -26.297 -1.462 1 98.19 122 VAL B N 1
ATOM 2368 C CA . VAL B 1 122 ? 1.91 -25.234 -0.669 1 98.19 122 VAL B CA 1
ATOM 2369 C C . VAL B 1 122 ? 1.708 -25.719 0.766 1 98.19 122 VAL B C 1
ATOM 2371 O O . VAL B 1 122 ? 1.125 -26.781 0.996 1 98.19 122 VAL B O 1
ATOM 2374 N N . GLN B 1 123 ? 2.229 -24.953 1.694 1 98 123 GLN B N 1
ATOM 2375 C CA . GLN B 1 123 ? 2.111 -25.297 3.105 1 98 123 GLN B CA 1
ATOM 2376 C C . GLN B 1 123 ? 0.649 -25.484 3.508 1 98 123 GLN B C 1
ATOM 2378 O O . GLN B 1 123 ? -0.189 -24.625 3.23 1 98 123 GLN B O 1
ATOM 2383 N N . ASP B 1 124 ? 0.342 -26.688 4.086 1 96.5 124 ASP B N 1
ATOM 2384 C CA . ASP B 1 124 ? -0.949 -27.047 4.664 1 96.5 124 ASP B CA 1
ATOM 2385 C C . ASP B 1 124 ? -2.004 -27.234 3.574 1 96.5 124 ASP B C 1
ATOM 2387 O O . ASP B 1 124 ? -3.201 -27.094 3.834 1 96.5 124 ASP B O 1
ATOM 2391 N N . LEU B 1 125 ? -1.677 -27.438 2.373 1 95.81 125 LEU B N 1
ATOM 2392 C CA . LEU B 1 125 ? -2.646 -27.609 1.294 1 95.81 125 LEU B CA 1
ATOM 2393 C C . LEU B 1 125 ? -2.283 -28.797 0.414 1 95.81 125 LEU B C 1
ATOM 2395 O O . LEU B 1 125 ? -3.125 -29.656 0.15 1 95.81 125 LEU B O 1
ATOM 2399 N N . GLY B 1 126 ? -0.96 -28.828 -0.079 1 96.25 126 GLY B N 1
ATOM 2400 C CA . GLY B 1 126 ? -0.53 -29.953 -0.9 1 96.25 126 GLY B CA 1
ATOM 2401 C C . GLY B 1 126 ? 0.261 -29.531 -2.123 1 96.25 126 GLY B C 1
ATOM 2402 O O . GLY B 1 126 ? 0.902 -28.469 -2.119 1 96.25 126 GLY B O 1
ATOM 2403 N N . ASP B 1 127 ? 0.305 -30.422 -3.086 1 97.56 127 ASP B N 1
ATOM 2404 C CA . ASP B 1 127 ? 1.112 -30.188 -4.281 1 97.56 127 ASP B CA 1
ATOM 2405 C C . ASP B 1 127 ? 0.232 -29.875 -5.488 1 97.56 127 ASP B C 1
ATOM 2407 O O . ASP B 1 127 ? -0.822 -30.484 -5.672 1 97.56 127 ASP B O 1
ATOM 2411 N N . PHE B 1 128 ? 0.744 -28.938 -6.23 1 97.25 128 PHE B N 1
ATOM 2412 C CA . PHE B 1 128 ? -0.031 -28.453 -7.367 1 97.25 128 PHE B CA 1
ATOM 2413 C C . PHE B 1 128 ? 0.866 -28.234 -8.578 1 97.25 128 PHE B C 1
ATOM 2415 O O . PHE B 1 128 ? 2.09 -28.156 -8.445 1 97.25 128 PHE B O 1
ATOM 2422 N N . MET B 1 129 ? 0.264 -28.141 -9.719 1 96.56 129 MET B N 1
ATOM 2423 C CA . MET B 1 129 ? 0.912 -27.75 -10.961 1 96.56 129 MET B CA 1
ATOM 2424 C C . MET B 1 129 ? 0.179 -26.578 -11.602 1 96.56 129 MET B C 1
ATOM 2426 O O . MET B 1 129 ? -1.052 -26.547 -11.633 1 96.56 129 MET B O 1
ATOM 2430 N N . GLU B 1 130 ? 0.946 -25.641 -12.07 1 95.31 130 GLU B N 1
ATOM 2431 C CA . GLU B 1 130 ? 0.397 -24.562 -12.875 1 95.31 130 GLU B CA 1
ATOM 2432 C C . GLU B 1 130 ? 1.159 -24.406 -14.188 1 95.31 130 GLU B C 1
ATOM 2434 O O . GLU B 1 130 ? 2.391 -24.453 -14.203 1 95.31 130 GLU B O 1
ATOM 2439 N N . LEU B 1 131 ? 0.39 -24.281 -15.297 1 94.56 131 LEU B N 1
ATOM 2440 C CA . LEU B 1 131 ? 0.967 -23.953 -16.594 1 94.56 131 LEU B CA 1
ATOM 2441 C C . LEU B 1 131 ? 0.625 -22.531 -17.016 1 94.56 131 LEU B C 1
ATOM 2443 O O . LEU B 1 131 ? -0.543 -22.125 -16.984 1 94.56 131 LEU B O 1
ATOM 2447 N N . GLU B 1 132 ? 1.615 -21.812 -17.328 1 93.06 132 GLU B N 1
ATOM 2448 C CA . GLU B 1 132 ? 1.44 -20.469 -17.891 1 93.06 132 GLU B CA 1
ATOM 2449 C C . GLU B 1 132 ? 2.016 -20.391 -19.297 1 93.06 132 GLU B C 1
ATOM 2451 O O . GLU B 1 132 ? 3.225 -20.219 -19.469 1 93.06 132 GLU B O 1
ATOM 2456 N N . VAL B 1 133 ? 1.11 -20.375 -20.25 1 93.19 133 VAL B N 1
ATOM 2457 C CA . VAL B 1 133 ? 1.529 -20.281 -21.656 1 93.19 133 VAL B CA 1
ATOM 2458 C C . VAL B 1 133 ? 1.571 -18.812 -22.078 1 93.19 133 VAL B C 1
ATOM 2460 O O . VAL B 1 133 ? 0.53 -18.156 -22.188 1 93.19 133 VAL B O 1
ATOM 2463 N N . VAL B 1 134 ? 2.74 -18.344 -22.391 1 90.69 134 VAL B N 1
ATOM 2464 C CA . VAL B 1 134 ? 2.887 -16.969 -22.859 1 90.69 134 VAL B CA 1
ATOM 2465 C C . VAL B 1 134 ? 2.656 -16.922 -24.375 1 90.69 134 VAL B C 1
ATOM 2467 O O . VAL B 1 134 ? 3.439 -17.484 -25.141 1 90.69 134 VAL B O 1
ATOM 2470 N N . LEU B 1 135 ? 1.631 -16.188 -24.688 1 89.19 135 LEU B N 1
ATOM 2471 C CA . LEU B 1 135 ? 1.255 -16.172 -26.094 1 89.19 135 LEU B CA 1
ATOM 2472 C C . LEU B 1 135 ? 2.123 -15.195 -26.875 1 89.19 135 LEU B C 1
ATOM 2474 O O . LEU B 1 135 ? 2.389 -14.086 -26.422 1 89.19 135 LEU B O 1
ATOM 2478 N N . GLN B 1 136 ? 2.553 -15.68 -27.953 1 90.5 136 GLN B N 1
ATOM 2479 C CA . GLN B 1 136 ? 3.158 -14.75 -28.906 1 90.5 136 GLN B CA 1
ATOM 2480 C C . GLN B 1 136 ? 2.109 -13.836 -29.531 1 90.5 136 GLN B C 1
ATOM 2482 O O . GLN B 1 136 ? 0.919 -14.156 -29.531 1 90.5 136 GLN B O 1
ATOM 2487 N N . PRO B 1 137 ? 2.559 -12.75 -30.094 1 88.06 137 PRO B N 1
ATOM 2488 C CA . PRO B 1 137 ? 1.604 -11.781 -30.641 1 88.06 137 PRO B CA 1
ATOM 2489 C C . PRO B 1 137 ? 0.661 -12.391 -31.672 1 88.06 137 PRO B C 1
ATOM 2491 O O . PRO B 1 137 ? -0.517 -12.031 -31.734 1 88.06 137 PRO B O 1
ATOM 2494 N N . GLU B 1 138 ? 1.153 -13.336 -32.406 1 91.56 138 GLU B N 1
ATOM 2495 C CA . GLU B 1 138 ? 0.369 -13.867 -33.5 1 91.56 138 GLU B CA 1
ATOM 2496 C C . GLU B 1 138 ? -0.466 -15.07 -33.062 1 91.56 138 GLU B C 1
ATOM 2498 O O . GLU B 1 138 ? -1.317 -15.547 -33.844 1 91.56 138 GLU B O 1
ATOM 2503 N N . GLN B 1 139 ? -0.285 -15.469 -31.891 1 91.75 139 GLN B N 1
ATOM 2504 C CA . GLN B 1 139 ? -0.963 -16.672 -31.438 1 91.75 139 GLN B CA 1
ATOM 2505 C C . GLN B 1 139 ? -2.338 -16.359 -30.859 1 91.75 139 GLN B C 1
ATOM 2507 O O . GLN B 1 139 ? -2.506 -15.344 -30.172 1 91.75 139 GLN B O 1
ATOM 2512 N N . THR B 1 140 ? -3.289 -17.25 -31.141 1 88.38 140 THR B N 1
ATOM 2513 C CA . THR B 1 140 ? -4.641 -17.109 -30.609 1 88.38 140 THR B CA 1
ATOM 2514 C C . THR B 1 140 ? -4.75 -17.766 -29.234 1 88.38 140 THR B C 1
ATOM 2516 O O . THR B 1 140 ? -3.857 -18.5 -28.828 1 88.38 140 THR B O 1
ATOM 2519 N N . LEU B 1 141 ? -5.809 -17.484 -28.609 1 86.62 141 LEU B N 1
ATOM 2520 C CA . LEU B 1 141 ? -6.094 -18.109 -27.312 1 86.62 141 LEU B CA 1
ATOM 2521 C C . LEU B 1 141 ? -6.242 -19.625 -27.469 1 86.62 141 LEU B C 1
ATOM 2523 O O . LEU B 1 141 ? -5.785 -20.375 -26.609 1 86.62 141 LEU B O 1
ATOM 2527 N N . GLU B 1 142 ? -6.867 -19.969 -28.516 1 89.94 142 GLU B N 1
ATOM 2528 C CA . GLU B 1 142 ? -7.102 -21.391 -28.781 1 89.94 142 GLU B CA 1
ATOM 2529 C C . GLU B 1 142 ? -5.785 -22.141 -28.953 1 89.94 142 GLU B C 1
ATOM 2531 O O . GLU B 1 142 ? -5.652 -23.281 -28.484 1 89.94 142 GLU B O 1
ATOM 2536 N N . GLU B 1 143 ? -4.871 -21.531 -29.578 1 92.69 143 GLU B N 1
ATOM 2537 C CA . GLU B 1 143 ? -3.553 -22.125 -29.719 1 92.69 143 GLU B CA 1
ATOM 2538 C C . GLU B 1 143 ? -2.869 -22.312 -28.375 1 92.69 143 GLU B C 1
ATOM 2540 O O . GLU B 1 143 ? -2.246 -23.344 -28.125 1 92.69 143 GLU B O 1
ATOM 2545 N N . GLY B 1 144 ? -2.947 -21.344 -27.594 1 92.75 144 GLY B N 1
ATOM 2546 C CA . GLY B 1 144 ? -2.391 -21.438 -26.25 1 92.75 144 GLY B CA 1
ATOM 2547 C C . GLY B 1 144 ? -3.018 -22.531 -25.422 1 92.75 144 GLY B C 1
ATOM 2548 O O . GLY B 1 144 ? -2.318 -23.266 -24.703 1 92.75 144 GLY B O 1
ATOM 2549 N N . GLN B 1 145 ? -4.301 -22.625 -25.547 1 92.19 145 GLN B N 1
ATOM 2550 C CA . GLN B 1 145 ? -5.02 -23.672 -24.844 1 92.19 145 GLN B CA 1
ATOM 2551 C C . GLN B 1 145 ? -4.566 -25.062 -25.297 1 92.19 145 GLN B C 1
ATOM 2553 O O . GLN B 1 145 ? -4.406 -25.969 -24.469 1 92.19 145 GLN B O 1
ATOM 2558 N N . SER B 1 146 ? -4.406 -25.156 -26.531 1 94.31 146 SER B N 1
ATOM 2559 C CA . SER B 1 146 ? -3.939 -26.422 -27.078 1 94.31 146 SER B CA 1
ATOM 2560 C C . SER B 1 146 ? -2.562 -26.781 -26.531 1 94.31 146 SER B C 1
ATOM 2562 O O . SER B 1 146 ? -2.316 -27.938 -26.172 1 94.31 146 SER B O 1
ATOM 2564 N N . ILE B 1 147 ? -1.739 -25.812 -26.484 1 94.94 147 ILE B N 1
ATOM 2565 C CA . ILE B 1 147 ? -0.402 -26.031 -25.938 1 94.94 147 ILE B CA 1
ATOM 2566 C C . ILE B 1 147 ? -0.503 -26.469 -24.484 1 94.94 147 ILE B C 1
ATOM 2568 O O . ILE B 1 147 ? 0.154 -27.438 -24.078 1 94.94 147 ILE B O 1
ATOM 2572 N N . ALA B 1 148 ? -1.315 -25.828 -23.734 1 94.56 148 ALA B N 1
ATOM 2573 C CA . ALA B 1 148 ? -1.506 -26.141 -22.328 1 94.56 148 ALA B CA 1
ATOM 2574 C C . ALA B 1 148 ? -2.031 -27.562 -22.156 1 94.56 148 ALA B C 1
ATOM 2576 O O . ALA B 1 148 ? -1.532 -28.328 -21.328 1 94.56 148 ALA B O 1
ATOM 2577 N N . GLN B 1 149 ? -2.967 -27.922 -22.938 1 94.44 149 GLN B N 1
ATOM 2578 C CA . GLN B 1 149 ? -3.58 -29.234 -22.828 1 94.44 149 GLN B CA 1
ATOM 2579 C C . GLN B 1 149 ? -2.584 -30.328 -23.188 1 94.44 149 GLN B C 1
ATOM 2581 O O . GLN B 1 149 ? -2.547 -31.375 -22.547 1 94.44 149 GLN B O 1
ATOM 2586 N N . ASP B 1 150 ? -1.9 -30.078 -24.219 1 96.19 150 ASP B N 1
ATOM 2587 C CA . ASP B 1 150 ? -0.876 -31.031 -24.625 1 96.19 150 ASP B CA 1
ATOM 2588 C C . ASP B 1 150 ? 0.13 -31.266 -23.5 1 96.19 150 ASP B C 1
ATOM 2590 O O . ASP B 1 150 ? 0.444 -32.406 -23.172 1 96.19 150 ASP B O 1
ATOM 2594 N N . LEU B 1 151 ? 0.594 -30.219 -22.938 1 96.31 151 LEU B N 1
ATOM 2595 C CA . LEU B 1 151 ? 1.573 -30.312 -21.859 1 96.31 151 LEU B CA 1
ATOM 2596 C C . LEU B 1 151 ? 0.965 -30.984 -20.625 1 96.31 151 LEU B C 1
ATOM 2598 O O . LEU B 1 151 ? 1.622 -31.781 -19.969 1 96.31 151 LEU B O 1
ATOM 2602 N N . ARG B 1 152 ? -0.218 -30.594 -20.359 1 95.5 152 ARG B N 1
ATOM 2603 C CA . ARG B 1 152 ? -0.921 -31.219 -19.25 1 95.5 152 ARG B CA 1
ATOM 2604 C C . ARG B 1 152 ? -0.952 -32.75 -19.406 1 95.5 152 ARG B C 1
ATOM 2606 O O . ARG B 1 152 ? -0.665 -33.469 -18.453 1 95.5 152 ARG B O 1
ATOM 2613 N N . THR B 1 153 ? -1.246 -33.188 -20.578 1 95.31 153 THR B N 1
ATOM 2614 C CA . THR B 1 153 ? -1.312 -34.625 -20.891 1 95.31 153 THR B CA 1
ATOM 2615 C C . THR B 1 153 ? 0.061 -35.25 -20.734 1 95.31 153 THR B C 1
ATOM 2617 O O . THR B 1 153 ? 0.184 -36.344 -20.141 1 95.31 153 THR B O 1
ATOM 2620 N N . LYS B 1 154 ? 1.033 -34.625 -21.234 1 96.38 154 LYS B N 1
ATOM 2621 C CA . LYS B 1 154 ? 2.395 -35.156 -21.141 1 96.38 154 LYS B CA 1
ATOM 2622 C C . LYS B 1 154 ? 2.842 -35.281 -19.688 1 96.38 154 LYS B C 1
ATOM 2624 O O . LYS B 1 154 ? 3.576 -36.219 -19.344 1 96.38 154 LYS B O 1
ATOM 2629 N N . LEU B 1 155 ? 2.348 -34.406 -18.891 1 96.25 155 LEU B N 1
ATOM 2630 C CA . LEU B 1 155 ? 2.734 -34.375 -17.484 1 96.25 155 LEU B CA 1
ATOM 2631 C C . LEU B 1 155 ? 1.92 -35.406 -16.688 1 96.25 155 LEU B C 1
ATOM 2633 O O . LEU B 1 155 ? 2.193 -35.625 -15.5 1 96.25 155 LEU B O 1
ATOM 2637 N N . GLY B 1 156 ? 0.898 -35.938 -17.266 1 93.56 156 GLY B N 1
ATOM 2638 C CA . GLY B 1 156 ? 0.092 -36.969 -16.625 1 93.56 156 GLY B CA 1
ATOM 2639 C C . GLY B 1 156 ? -0.991 -36.406 -15.727 1 93.56 156 GLY B C 1
ATOM 2640 O O . GLY B 1 156 ? -1.413 -37.062 -14.773 1 93.56 156 GLY B O 1
ATOM 2641 N N . VAL B 1 157 ? -1.356 -35.219 -15.977 1 94.44 157 VAL B N 1
ATOM 2642 C CA . VAL B 1 157 ? -2.389 -34.594 -15.156 1 94.44 157 VAL B CA 1
ATOM 2643 C C . VAL B 1 157 ? -3.758 -34.781 -15.797 1 94.44 157 VAL B C 1
ATOM 2645 O O . VAL B 1 157 ? -3.951 -34.5 -16.969 1 94.44 157 VAL B O 1
ATOM 2648 N N . LYS B 1 158 ? -4.676 -35.281 -15.039 1 92.75 158 LYS B N 1
ATOM 2649 C CA . LYS B 1 158 ? -6.02 -35.562 -15.531 1 92.75 158 LYS B CA 1
ATOM 2650 C C . LYS B 1 158 ? -6.895 -34.312 -15.492 1 92.75 158 LYS B C 1
ATOM 2652 O O . LYS B 1 158 ? -6.66 -33.406 -14.688 1 92.75 158 LYS B O 1
ATOM 2657 N N . GLU B 1 159 ? -7.879 -34.281 -16.312 1 91.19 159 GLU B N 1
ATOM 2658 C CA . GLU B 1 159 ? -8.812 -33.156 -16.359 1 91.19 159 GLU B CA 1
ATOM 2659 C C . GLU B 1 159 ? -9.547 -33 -15.031 1 91.19 159 GLU B C 1
ATOM 2661 O O . GLU B 1 159 ? -9.836 -31.875 -14.617 1 91.19 159 GLU B O 1
ATOM 2666 N N . GLU B 1 160 ? -9.852 -34.062 -14.398 1 92.06 160 GLU B N 1
ATOM 2667 C CA . GLU B 1 160 ? -10.609 -34.031 -13.148 1 92.06 160 GLU B CA 1
ATOM 2668 C C . GLU B 1 160 ? -9.797 -33.375 -12.031 1 92.06 160 GLU B C 1
ATOM 2670 O O . GLU B 1 160 ? -10.344 -33.031 -10.984 1 92.06 160 GLU B O 1
ATOM 2675 N N . ASP B 1 161 ? -8.508 -33.281 -12.266 1 93.19 161 ASP B N 1
ATOM 2676 C CA . ASP B 1 161 ? -7.637 -32.719 -11.242 1 93.19 161 ASP B CA 1
ATOM 2677 C C . ASP B 1 161 ? -7.492 -31.219 -11.414 1 93.19 161 ASP B C 1
ATOM 2679 O O . ASP B 1 161 ? -6.875 -30.547 -10.586 1 93.19 161 ASP B O 1
ATOM 2683 N N . LEU B 1 162 ? -8.047 -30.656 -12.453 1 93 162 LEU B N 1
ATOM 2684 C CA . LEU B 1 162 ? -7.973 -29.219 -12.719 1 93 162 LEU B CA 1
ATOM 2685 C C . LEU B 1 162 ? -8.758 -28.438 -11.672 1 93 162 LEU B C 1
ATOM 2687 O O . LEU B 1 162 ? -9.844 -28.859 -11.266 1 93 162 LEU B O 1
ATOM 2691 N N . ILE B 1 163 ? -8.156 -27.375 -11.258 1 89.81 163 ILE B N 1
ATOM 2692 C CA . ILE B 1 163 ? -8.844 -26.5 -10.32 1 89.81 163 ILE B CA 1
ATOM 2693 C C . ILE B 1 163 ? -8.859 -25.078 -10.875 1 89.81 163 ILE B C 1
ATOM 2695 O O . ILE B 1 163 ? -7.988 -24.703 -11.656 1 89.81 163 ILE B O 1
ATOM 2699 N N . ASP B 1 164 ? -9.844 -24.219 -10.438 1 83.94 164 ASP B N 1
ATOM 2700 C CA . ASP B 1 164 ? -9.984 -22.844 -10.914 1 83.94 164 ASP B CA 1
ATOM 2701 C C . ASP B 1 164 ? -9.906 -21.859 -9.758 1 83.94 164 ASP B C 1
ATOM 2703 O O . ASP B 1 164 ? -9.938 -20.641 -9.969 1 83.94 164 ASP B O 1
ATOM 2707 N N . CYS B 1 165 ? -9.594 -22.344 -8.602 1 84 165 CYS B N 1
ATOM 2708 C CA . CYS B 1 165 ? -9.586 -21.453 -7.445 1 84 165 CYS B CA 1
ATOM 2709 C C . CYS B 1 165 ? -8.156 -21.094 -7.043 1 84 165 CYS B C 1
ATOM 2711 O O . CYS B 1 165 ? -7.211 -21.781 -7.418 1 84 165 CYS B O 1
ATOM 2713 N N . ALA B 1 166 ? -8.039 -19.953 -6.359 1 88.88 166 ALA B N 1
ATOM 2714 C CA . ALA B 1 166 ? -6.754 -19.516 -5.832 1 88.88 166 ALA B CA 1
ATOM 2715 C C . ALA B 1 166 ? -6.398 -20.281 -4.551 1 88.88 166 ALA B C 1
ATOM 2717 O O . ALA B 1 166 ? -7.285 -20.688 -3.801 1 88.88 166 ALA B O 1
ATOM 2718 N N . TYR B 1 167 ? -5.09 -20.453 -4.332 1 93.5 167 TYR B N 1
ATOM 2719 C CA . TYR B 1 167 ? -4.637 -21.156 -3.135 1 93.5 167 TYR B CA 1
ATOM 2720 C C . TYR B 1 167 ? -5.215 -20.516 -1.879 1 93.5 167 TYR B C 1
ATOM 2722 O O . TYR B 1 167 ? -5.621 -21.203 -0.947 1 93.5 167 TYR B O 1
ATOM 2730 N N . VAL B 1 168 ? -5.203 -19.188 -1.856 1 93.62 168 VAL B N 1
ATOM 2731 C CA . VAL B 1 168 ? -5.641 -18.453 -0.675 1 93.62 168 VAL B CA 1
ATOM 2732 C C . VAL B 1 168 ? -7.105 -18.766 -0.377 1 93.62 168 VAL B C 1
ATOM 2734 O O . VAL B 1 168 ? -7.488 -18.922 0.785 1 93.62 168 VAL B O 1
ATOM 2737 N N . ASP B 1 169 ? -7.871 -18.906 -1.362 1 91.94 169 ASP B N 1
ATOM 2738 C CA . ASP B 1 169 ? -9.273 -19.25 -1.176 1 91.94 169 ASP B CA 1
ATOM 2739 C C . ASP B 1 169 ? -9.43 -20.672 -0.671 1 91.94 169 ASP B C 1
ATOM 2741 O O . ASP B 1 169 ? -10.312 -20.969 0.146 1 91.94 169 ASP B O 1
ATOM 2745 N N . MET B 1 170 ? -8.609 -21.547 -1.162 1 92.19 170 MET B N 1
ATOM 2746 C CA . MET B 1 170 ? -8.641 -22.938 -0.74 1 92.19 170 MET B CA 1
ATOM 2747 C C . MET B 1 170 ? -8.266 -23.078 0.732 1 92.19 170 MET B C 1
ATOM 2749 O O . MET B 1 170 ? -8.844 -23.891 1.454 1 92.19 170 MET B O 1
ATOM 2753 N N . LEU B 1 171 ? -7.328 -22.266 1.125 1 93.44 171 LEU B N 1
ATOM 2754 C CA . LEU B 1 171 ? -6.848 -22.312 2.502 1 93.44 171 LEU B CA 1
ATOM 2755 C C . LEU B 1 171 ? -7.891 -21.75 3.461 1 93.44 171 LEU B C 1
ATOM 2757 O O . LEU B 1 171 ? -7.969 -22.172 4.617 1 93.44 171 LEU B O 1
ATOM 2761 N N . LEU B 1 172 ? -8.68 -20.766 2.996 1 88.88 172 LEU B N 1
ATOM 2762 C CA . LEU B 1 172 ? -9.719 -20.156 3.818 1 88.88 172 LEU B CA 1
ATOM 2763 C C . LEU B 1 172 ? -10.898 -21.109 4 1 88.88 172 LEU B C 1
ATOM 2765 O O . LEU B 1 172 ? -11.648 -20.984 4.969 1 88.88 172 LEU B O 1
ATOM 2769 N N . LYS B 1 173 ? -11.156 -22.016 3.141 1 85.69 173 LYS B N 1
ATOM 2770 C CA . LYS B 1 173 ? -12.242 -22.984 3.219 1 85.69 173 LYS B CA 1
ATOM 2771 C C . LYS B 1 173 ? -11.859 -24.172 4.098 1 85.69 173 LYS B C 1
ATOM 2773 O O . LYS B 1 173 ? -12.727 -24.938 4.531 1 85.69 173 LYS B O 1
ATOM 2778 N N . LYS B 1 174 ? -10.719 -24.375 4.496 1 76.12 174 LYS B N 1
ATOM 2779 C CA . LYS B 1 174 ? -10.297 -25.438 5.398 1 76.12 174 LYS B CA 1
ATOM 2780 C C . LYS B 1 174 ? -10.578 -25.078 6.852 1 76.12 174 LYS B C 1
ATOM 2782 O O . LYS B 1 174 ? -10.93 -25.938 7.656 1 76.12 174 LYS B O 1
#

Solvent-accessible surface area (backbone atoms only — not comparable to full-atom values): 18392 Å² total; per-residue (Å²): 109,49,30,31,74,52,35,27,58,51,90,53,65,68,58,34,51,51,44,46,28,62,69,37,72,44,83,58,51,78,46,47,42,41,33,40,29,40,50,59,79,38,58,43,41,32,42,34,36,37,83,79,43,23,32,33,42,39,34,36,56,74,69,87,57,89,61,66,46,66,60,53,67,49,79,48,77,30,51,55,92,33,27,67,60,49,50,50,49,50,52,51,46,40,67,22,38,33,73,68,41,68,48,42,33,42,32,34,42,32,56,42,88,64,26,42,37,35,40,33,43,33,69,96,77,46,43,32,36,37,40,40,28,53,51,53,94,86,52,51,61,66,55,34,47,50,51,49,50,52,50,36,52,72,48,68,54,56,77,88,36,50,50,91,74,55,69,53,58,57,62,71,72,107,108,50,32,32,74,53,36,26,58,51,88,54,66,70,60,35,51,52,44,45,29,63,66,36,71,45,84,56,51,78,45,48,39,41,33,40,29,42,51,58,79,38,58,45,40,33,44,35,36,36,83,78,43,23,32,33,41,38,36,36,57,72,71,87,56,88,62,64,46,68,60,55,67,48,79,48,79,29,52,54,92,32,28,65,58,48,50,50,50,51,53,52,44,41,66,22,39,31,73,67,40,68,48,43,33,42,32,35,42,33,57,41,88,64,26,42,36,36,40,33,43,33,71,96,78,45,44,32,37,37,42,41,27,54,51,52,91,87,52,50,63,68,56,36,47,50,52,51,50,52,50,37,52,73,48,66,54,55,76,87,35,51,52,90,74,54,68,53,59,56,62,72,73,106

Organism: Spodoptera litura (NCBI:txid69820)

Foldseek 3Di:
DWKDKWKFADDDQVLLLVLLCVQQVHWFDKWWWKWWWFADDFFTWIWIATPLLKIKIKGFHPPLDDFGPPTPMDIDTGDSVCSVVSVVVVVVRCVPGNTLFMWTWMWTWGDRPQKTWIWIQIPPQGIMIMIIHDDDPVDDRVRNVVVVVVVCVSSPHDPVRIDDDDPRVVVVVD/DWKDKWKFADDDQVLLLVLLCVQQVHWFDKWWWKWWWFADDFFTWIWIATPLLKIKIKGFHPPPDDFGPPTPMDIDTGDSVCSVVSVVVVVVRCVPGNTLFMWTWMWTWGDRPQKTWIWIQIPPQGIMIMIIHDDDPPDDRVRNVVVVVVVCVSSPHDPVRIDDDDPRVVVVVD

Nearest PDB structures (foldseek):
  2dc4-assembly1_B  TM=8.277E-01  e=3.055E-12  Pyrococcus horikoshii
  1yem-assembly1_A  TM=8.206E-01  e=5.629E-12  Pyrococcus furiosus DSM 3638
  3n10-assembly1_A  TM=7.349E-01  e=4.950E-09  Yersinia pestis
  2fjt-assembly1_B  TM=7.298E-01  e=3.355E-09  Yersinia pestis KIM10+
  2aca-assembly1_B  TM=7.586E-01  e=6.909E-09  Vibrio parahaemolyticus